Protein 5X2D (pdb70)

Sequence (285 aa):
PSLPPEIIVISANMSLEDQIKIARETIPIAPGAQTSEELGRLTENLKSFADKTFGGCWQVMVVDGSYWITQTFVPNMSFQFELYNRAYLFWQTSEPSLPPEIIVISANMSLEDQIKIARETIPIAPGAQTSEELGRLTENLKSFADKTFGGCWQVMVVDGSYWITQTFVPNMSFQFELYNRAYLFWQTSEPSLPPEIIVISANMSLEDQIKIARETIPIAPGAQTSEELGRLTENLKSFADKTFGGCWQVMVVDGSYWITQTFVPNMSFQFELYNRAYLFWQTSE

Secondary structure (DSSP, 8-state):
----TTEEEEEEES-HHHHHHHHHHHHHHSTT--SHHHHHHHHHHHHHHHHHHH-S-EEEEEEEEEEEE------S-EEEEEESS-EEEEEE---/----TTEEEEEEES-HHHHHHHHHHHHHHSTT--SHHHHHHHHHHHHHHHHHHH-S-EEEEEESS----------S-EEEEEESS-EEEEEE---/----TTEEEEEEES-HHHHHHHHHHHHHHSTT--SHHHHHHHHHHHHHHHHHHT-S-EEEEEEEEEEEE------S-EEEEEESS-EEEEEE---

Foldseek 3Di:
DAADPLKDWPDWDDDRVVVRVLRVVCVPQPVVDDDCVSVVCVQVVSQVVCCVPVNAGKGKDKAQDDDDDDDDDQPDTWTWIAGPRIIIIMHRPGD/DAADPLKDWPDWDDDRVVVRVLRVVDQPQPVVQDDDPSVVVVQVVSQVVCCVPPNAGKGKDKDQADDDDDDDDAPDTWTWIAGPRIIIIMHRPTD/DAADPLKAWPDWDDDRVVVRVLRVVDQPQPVVADDDVSVVCVQVVSQVVCCVPPNAGKGKDKDQDDDDDDDDDQPATWTWIAGPRIIIIMHRPTD

Structure (mmCIF, N/CA/C/O backbone):
data_5X2D
#
_entry.id   5X2D
#
_cell.length_a   88.397
_cell.length_b   154.082
_cell.length_c   61.631
_cell.angle_alpha   90.00
_cell.angle_beta   90.00
_cell.angle_gamma   90.00
#
_symmetry.space_group_name_H-M   'C 2 2 21'
#
loop_
_entity.id
_entity.type
_entity.pdbx_description
1 polymer 'Tegumental protein 20.8 kDa'
2 water water
#
loop_
_atom_site.group_PDB
_atom_site.id
_atom_site.type_symbol
_atom_site.label_atom_id
_atom_site.label_alt_id
_atom_site.label_comp_id
_atom_site.label_asym_id
_atom_site.label_entity_id
_atom_site.label_seq_id
_atom_site.pdbx_PDB_ins_code
_atom_site.Cartn_x
_atom_site.Cartn_y
_atom_site.Cartn_z
_atom_site.occupancy
_atom_site.B_iso_or_equiv
_atom_site.auth_seq_id
_atom_site.auth_comp_id
_atom_site.auth_asym_id
_atom_site.auth_atom_id
_atom_site.pdbx_PDB_model_num
ATOM 1 N N . PRO A 1 1 ? -1.185 -30.799 5.107 1.00 182.19 83 PRO A N 1
ATOM 2 C CA . PRO A 1 1 ? -2.111 -31.924 4.933 1.00 179.52 83 PRO A CA 1
ATOM 3 C C . PRO A 1 1 ? -2.177 -32.431 3.497 1.00 167.37 83 PRO A C 1
ATOM 4 O O . PRO A 1 1 ? -1.158 -32.429 2.798 1.00 171.94 83 PRO A O 1
ATOM 8 N N . SER A 1 2 ? -3.367 -32.863 3.080 1.00 141.59 84 SER A N 1
ATOM 9 C CA . SER A 1 2 ? -3.588 -33.377 1.730 1.00 128.48 84 SER A CA 1
ATOM 10 C C . SER A 1 2 ? -5.038 -33.209 1.270 1.00 116.24 84 SER A C 1
ATOM 11 O O . SER A 1 2 ? -5.904 -32.764 2.024 1.00 112.04 84 SER A O 1
ATOM 14 N N . LEU A 1 3 ? -5.287 -33.563 0.013 1.00 119.16 85 LEU A N 1
ATOM 15 C CA . LEU A 1 3 ? -6.635 -33.541 -0.555 1.00 114.48 85 LEU A CA 1
ATOM 16 C C . LEU A 1 3 ? -7.428 -34.781 -0.181 1.00 113.85 85 LEU A C 1
ATOM 17 O O . LEU A 1 3 ? -6.891 -35.887 -0.171 1.00 114.83 85 LEU A O 1
ATOM 22 N N . PRO A 1 4 ? -8.715 -34.600 0.119 1.00 115.08 86 PRO A N 1
ATOM 23 C CA . PRO A 1 4 ? -9.573 -35.753 0.366 1.00 119.20 86 PRO A CA 1
ATOM 24 C C . PRO A 1 4 ? -9.461 -36.758 -0.792 1.00 113.66 86 PRO A C 1
ATOM 25 O O . PRO A 1 4 ? -9.145 -36.354 -1.919 1.00 104.76 86 PRO A O 1
ATOM 29 N N . PRO A 1 5 ? -9.633 -38.059 -0.502 1.00 107.92 87 PRO A N 1
ATOM 30 C CA . PRO A 1 5 ? -9.515 -39.082 -1.548 1.00 108.14 87 PRO A CA 1
ATOM 31 C C . PRO A 1 5 ? -10.595 -38.996 -2.631 1.00 106.74 87 PRO A C 1
ATOM 32 O O . PRO A 1 5 ? -10.336 -39.388 -3.772 1.00 105.58 87 PRO A O 1
ATOM 36 N N . GLU A 1 6 ? -11.771 -38.475 -2.287 1.00 111.89 88 GLU A N 1
ATOM 37 C CA . GLU A 1 6 ? -12.851 -38.315 -3.263 1.00 118.87 88 GLU A CA 1
ATOM 38 C C . GLU A 1 6 ? -12.406 -37.488 -4.455 1.00 117.02 88 GLU A C 1
ATOM 39 O O . GLU A 1 6 ? -12.794 -37.773 -5.586 1.00 121.30 88 GLU A O 1
ATOM 45 N N . ILE A 1 7 ? -11.595 -36.464 -4.195 1.00 107.03 89 ILE A N 1
ATOM 46 C CA . ILE A 1 7 ? -11.131 -35.575 -5.249 1.00 99.12 89 ILE A CA 1
ATOM 47 C C . ILE A 1 7 ? -9.968 -36.129 -6.052 1.00 95.50 89 ILE A C 1
ATOM 48 O O . ILE A 1 7 ? -8.903 -36.425 -5.520 1.00 108.11 89 ILE A O 1
ATOM 53 N N . ILE A 1 8 ? -10.190 -36.245 -7.356 1.00 91.97 90 ILE A N 1
ATOM 54 C CA . ILE A 1 8 ? -9.161 -36.707 -8.264 1.00 91.25 90 ILE A CA 1
ATOM 55 C C . ILE A 1 8 ? -8.754 -35.546 -9.152 1.00 91.58 90 ILE A C 1
ATOM 56 O O . ILE A 1 8 ? -9.520 -35.111 -10.016 1.00 86.04 90 ILE A O 1
ATOM 61 N N . VAL A 1 9 ? -7.540 -35.058 -8.929 1.00 85.04 91 VAL A N 1
ATOM 62 C CA . VAL A 1 9 ? -7.030 -33.895 -9.619 1.00 81.26 91 VAL A CA 1
ATOM 63 C C . VAL A 1 9 ? -6.729 -34.217 -11.084 1.00 80.93 91 VAL A C 1
ATOM 64 O O . VAL A 1 9 ? -6.067 -35.209 -11.389 1.00 83.18 91 VAL A O 1
ATOM 68 N N . ILE A 1 10 ? -7.345 -33.457 -11.980 1.00 79.47 92 ILE A N 1
ATOM 69 C CA . ILE A 1 10 ? -7.008 -33.435 -13.405 1.00 78.88 92 ILE A CA 1
ATOM 70 C C . ILE A 1 10 ? -5.846 -32.473 -13.774 1.00 83.11 92 ILE A C 1
ATOM 71 O O . ILE A 1 10 ? -4.967 -32.815 -14.561 1.00 85.41 92 ILE A O 1
ATOM 76 N N . SER A 1 11 ? -5.906 -31.237 -13.275 1.00 81.90 93 SER A N 1
ATOM 77 C CA . SER A 1 11 ? -4.838 -30.255 -13.487 1.00 69.96 93 SER A CA 1
ATOM 78 C C . SER A 1 11 ? -4.855 -29.182 -12.407 1.00 68.31 93 SER A C 1
ATOM 79 O O . SER A 1 11 ? -5.899 -28.865 -11.831 1.00 72.75 93 SER A O 1
ATOM 82 N N . ALA A 1 12 ? -3.695 -28.609 -12.130 1.00 67.21 94 ALA A N 1
ATOM 83 C CA . ALA A 1 12 ? -3.666 -27.541 -11.167 1.00 66.23 94 ALA A CA 1
ATOM 84 C C . ALA A 1 12 ? -2.589 -26.525 -11.506 1.00 64.49 94 ALA A C 1
ATOM 85 O O . ALA A 1 12 ? -1.461 -26.881 -11.831 1.00 80.38 94 ALA A O 1
ATOM 87 N N . ASN A 1 13 ? -2.933 -25.250 -11.465 1.00 68.76 95 ASN A N 1
ATOM 88 C CA . ASN A 1 13 ? -1.902 -24.266 -11.248 1.00 68.99 95 ASN A CA 1
ATOM 89 C C . ASN A 1 13 ? -2.283 -23.548 -9.978 1.00 71.70 95 ASN A C 1
ATOM 90 O O . ASN A 1 13 ? -3.005 -22.542 -10.023 1.00 78.13 95 ASN A O 1
ATOM 95 N N . MET A 1 14 ? -1.703 -23.989 -8.868 1.00 72.83 96 MET A N 1
ATOM 96 C CA . MET A 1 14 ? -2.248 -23.635 -7.574 1.00 70.96 96 MET A CA 1
ATOM 97 C C . MET A 1 14 ? -1.477 -24.322 -6.442 1.00 78.33 96 MET A C 1
ATOM 98 O O . MET A 1 14 ? -0.849 -25.375 -6.642 1.00 78.85 96 MET A O 1
ATOM 103 N N . SER A 1 15 ? -1.536 -23.729 -5.251 1.00 81.22 97 SER A N 1
ATOM 104 C CA . SER A 1 15 ? -0.959 -24.339 -4.055 1.00 84.65 97 SER A CA 1
ATOM 105 C C . SER A 1 15 ? -1.918 -25.403 -3.579 1.00 77.86 97 SER A C 1
ATOM 106 O O . SER A 1 15 ? -3.093 -25.355 -3.931 1.00 76.74 97 SER A O 1
ATOM 109 N N . LEU A 1 16 ? -1.424 -26.367 -2.808 1.00 71.06 98 LEU A N 1
ATOM 110 C CA . LEU A 1 16 ? -2.312 -27.374 -2.224 1.00 84.36 98 LEU A CA 1
ATOM 111 C C . LEU A 1 16 ? -3.272 -26.707 -1.275 1.00 94.62 98 LEU A C 1
ATOM 112 O O . LEU A 1 16 ? -4.419 -27.128 -1.134 1.00 92.93 98 LEU A O 1
ATOM 117 N N . GLU A 1 17 ? -2.782 -25.669 -0.610 1.00 108.87 99 GLU A N 1
ATOM 118 C CA . GLU A 1 17 ? -3.589 -24.950 0.354 1.00 121.30 99 GLU A CA 1
ATOM 119 C C . GLU A 1 17 ? -4.853 -24.420 -0.334 1.00 118.36 99 GLU A C 1
ATOM 120 O O . GLU A 1 17 ? -5.968 -24.635 0.140 1.00 122.23 99 GLU A O 1
ATOM 126 N N . ASP A 1 18 ? -4.679 -23.793 -1.489 1.00 100.41 100 ASP A N 1
ATOM 127 C CA . ASP A 1 18 ? -5.813 -23.259 -2.216 1.00 89.32 100 ASP A CA 1
ATOM 128 C C . ASP A 1 18 ? -6.632 -24.346 -2.890 1.00 88.91 100 ASP A C 1
ATOM 129 O O . ASP A 1 18 ? -7.791 -24.142 -3.218 1.00 100.28 100 ASP A O 1
ATOM 134 N N . GLN A 1 19 ? -6.037 -25.500 -3.116 1.00 80.26 101 GLN A N 1
ATOM 135 C CA . GLN A 1 19 ? -6.790 -26.594 -3.700 1.00 83.91 101 GLN A CA 1
ATOM 136 C C . GLN A 1 19 ? -7.708 -27.175 -2.651 1.00 89.04 101 GLN A C 1
ATOM 137 O O . GLN A 1 19 ? -8.871 -27.501 -2.912 1.00 93.42 101 GLN A O 1
ATOM 143 N N . ILE A 1 20 ? -7.158 -27.303 -1.458 1.00 84.43 102 ILE A N 1
ATOM 144 C CA . ILE A 1 20 ? -7.874 -27.883 -0.351 1.00 85.33 102 ILE A CA 1
ATOM 145 C C . ILE A 1 20 ? -9.107 -27.055 -0.018 1.00 96.02 102 ILE A C 1
ATOM 146 O O . ILE A 1 20 ? -10.162 -27.626 0.225 1.00 107.46 102 ILE A O 1
ATOM 151 N N . LYS A 1 21 ? -9.041 -25.724 -0.073 1.00 100.43 103 LYS A N 1
ATOM 152 C CA . LYS A 1 21 ? -10.217 -24.990 0.401 1.00 104.75 103 LYS A CA 1
ATOM 153 C C . LYS A 1 21 ? -11.316 -24.994 -0.644 1.00 108.79 103 LYS A C 1
ATOM 154 O O . LYS A 1 21 ? -12.492 -24.814 -0.314 1.00 114.20 103 LYS A O 1
ATOM 160 N N . ILE A 1 22 ? -10.942 -25.244 -1.894 1.00 101.79 104 ILE A N 1
ATOM 161 C CA . ILE A 1 22 ? -11.922 -25.532 -2.922 1.00 86.07 104 ILE A CA 1
ATOM 162 C C . ILE A 1 22 ? -12.572 -26.890 -2.634 1.00 87.79 104 ILE A C 1
ATOM 163 O O . ILE A 1 22 ? -13.783 -27.045 -2.830 1.00 79.25 104 ILE A O 1
ATOM 168 N N . ALA A 1 23 ? -11.779 -27.858 -2.158 1.00 79.89 105 ALA A N 1
ATOM 169 C CA . ALA A 1 23 ? -12.321 -29.170 -1.750 1.00 90.72 105 ALA A CA 1
ATOM 170 C C . ALA A 1 23 ? -13.394 -28.995 -0.684 1.00 97.76 105 ALA A C 1
ATOM 171 O O . ALA A 1 23 ? -14.551 -29.391 -0.860 1.00 86.96 105 ALA A O 1
ATOM 173 N N . ARG A 1 24 ? -12.971 -28.378 0.417 1.00 102.54 106 ARG A N 1
ATOM 174 C CA . ARG A 1 24 ? -13.808 -28.060 1.568 1.00 115.23 106 ARG A CA 1
ATOM 175 C C . ARG A 1 24 ? -15.161 -27.423 1.238 1.00 113.89 106 ARG A C 1
ATOM 176 O O . ARG A 1 24 ? -16.188 -27.841 1.762 1.00 117.76 106 ARG A O 1
ATOM 184 N N . GLU A 1 25 ? -15.157 -26.411 0.376 1.00 98.78 107 GLU A N 1
ATOM 185 C CA . GLU A 1 25 ? -16.378 -25.698 0.049 1.00 94.45 107 GLU A CA 1
ATOM 186 C C . GLU A 1 25 ? -17.254 -26.512 -0.903 1.00 102.29 107 GLU A C 1
ATOM 187 O O . GLU A 1 25 ? -18.487 -26.482 -0.814 1.00 114.11 107 GLU A O 1
ATOM 193 N N . THR A 1 26 ? -16.605 -27.262 -1.789 1.00 91.79 108 THR A N 1
ATOM 194 C CA . THR A 1 26 ? -17.296 -28.021 -2.835 1.00 89.20 108 THR A CA 1
ATOM 195 C C . THR A 1 26 ? -17.990 -29.318 -2.394 1.00 88.19 108 THR A C 1
ATOM 196 O O . THR A 1 26 ? -19.181 -29.497 -2.616 1.00 89.94 108 THR A O 1
ATOM 200 N N . ILE A 1 27 ? -17.247 -30.195 -1.731 1.00 89.11 109 ILE A N 1
ATOM 201 C CA . ILE A 1 27 ? -17.716 -31.553 -1.480 1.00 99.78 109 ILE A CA 1
ATOM 202 C C . ILE A 1 27 ? -19.040 -31.639 -0.720 1.00 109.42 109 ILE A C 1
ATOM 203 O O . ILE A 1 27 ? -19.866 -32.496 -1.032 1.00 108.28 109 ILE A O 1
ATOM 208 N N . PRO A 1 28 ? -19.254 -30.775 0.289 1.00 121.52 110 PRO A N 1
ATOM 209 C CA . PRO A 1 28 ? -20.590 -30.898 0.886 1.00 125.16 110 PRO A CA 1
ATOM 210 C C . PRO A 1 28 ? -21.761 -30.467 -0.014 1.00 121.74 110 PRO A C 1
ATOM 211 O O . PRO A 1 28 ? -22.752 -31.195 -0.064 1.00 135.33 110 PRO A O 1
ATOM 215 N N . ILE A 1 29 ? -21.673 -29.335 -0.706 1.00 106.09 111 ILE A N 1
ATOM 216 C CA . ILE A 1 29 ? -22.846 -28.856 -1.437 1.00 113.14 111 ILE A CA 1
ATOM 217 C C . ILE A 1 29 ? -22.932 -29.286 -2.910 1.00 119.29 111 ILE A C 1
ATOM 218 O O . ILE A 1 29 ? -23.989 -29.144 -3.532 1.00 120.07 111 ILE A O 1
ATOM 223 N N . ALA A 1 30 ? -21.838 -29.799 -3.470 1.00 117.99 112 ALA A N 1
ATOM 224 C CA . ALA A 1 30 ? -21.810 -30.158 -4.896 1.00 119.52 112 ALA A CA 1
ATOM 225 C C . ALA A 1 30 ? -22.619 -31.418 -5.274 1.00 119.77 112 ALA A C 1
ATOM 226 O O . ALA A 1 30 ? -23.445 -31.361 -6.182 1.00 121.52 112 ALA A O 1
ATOM 228 N N . PRO A 1 31 ? -22.379 -32.563 -4.603 1.00 121.42 113 PRO A N 1
ATOM 229 C CA . PRO A 1 31 ? -23.111 -33.789 -4.969 1.00 124.45 113 PRO A CA 1
ATOM 230 C C . PRO A 1 31 ? -24.632 -33.739 -4.766 1.00 130.03 113 PRO A C 1
ATOM 231 O O . PRO A 1 31 ? -25.352 -34.592 -5.301 1.00 122.00 113 PRO A O 1
ATOM 235 N N . GLY A 1 32 ? -25.113 -32.767 -4.001 1.00 142.90 114 GLY A N 1
ATOM 236 C CA . GLY A 1 32 ? -26.539 -32.621 -3.792 1.00 147.33 114 GLY A CA 1
ATOM 237 C C . GLY A 1 32 ? -27.280 -32.181 -5.037 1.00 148.54 114 GLY A C 1
ATOM 238 O O . GLY A 1 32 ? -28.441 -32.541 -5.237 1.00 159.19 114 GLY A O 1
ATOM 239 N N . ALA A 1 33 ? -26.608 -31.422 -5.894 1.00 117.02 115 ALA A N 1
ATOM 240 C CA . ALA A 1 33 ? -27.302 -30.788 -7.011 1.00 111.82 115 ALA A CA 1
ATOM 241 C C . ALA A 1 33 ? -27.307 -31.607 -8.321 1.00 120.84 115 ALA A C 1
ATOM 242 O O . ALA A 1 33 ? -26.235 -31.912 -8.866 1.00 115.80 115 ALA A O 1
ATOM 244 N N . GLN A 1 34 ? -28.525 -31.933 -8.813 1.00 134.70 116 GLN A N 1
ATOM 245 C CA . GLN A 1 34 ? -28.763 -32.724 -10.061 1.00 117.91 116 GLN A CA 1
ATOM 246 C C . GLN A 1 34 ? -29.488 -31.969 -11.167 1.00 108.69 116 GLN A C 1
ATOM 247 O O . GLN A 1 34 ? -29.190 -32.185 -12.341 1.00 106.73 116 GLN A O 1
ATOM 253 N N . THR A 1 35 ? -30.537 -31.232 -10.821 1.00 107.24 117 THR A N 1
ATOM 254 C CA . THR A 1 35 ? -31.188 -30.348 -11.791 1.00 111.82 117 THR A CA 1
ATOM 255 C C . THR A 1 35 ? -30.285 -29.197 -12.309 1.00 113.22 117 THR A C 1
ATOM 256 O O . THR A 1 35 ? -29.257 -28.831 -11.700 1.00 102.38 117 THR A O 1
ATOM 260 N N . SER A 1 36 ? -30.674 -28.635 -13.449 1.00 88.97 118 SER A N 1
ATOM 261 C CA . SER A 1 36 ? -29.970 -27.496 -14.010 1.00 92.00 118 SER A CA 1
ATOM 262 C C . SER A 1 36 ? -30.210 -26.225 -13.191 1.00 94.85 118 SER A C 1
ATOM 263 O O . SER A 1 36 ? -29.358 -25.350 -13.148 1.00 98.17 118 SER A O 1
ATOM 266 N N . GLU A 1 37 ? -31.332 -26.151 -12.490 1.00 115.20 119 GLU A N 1
ATOM 267 C CA . GLU A 1 37 ? -31.616 -24.989 -11.659 1.00 129.96 119 GLU A CA 1
ATOM 268 C C . GLU A 1 37 ? -30.793 -25.056 -10.382 1.00 134.68 119 GLU A C 1
ATOM 269 O O . GLU A 1 37 ? -30.482 -24.038 -9.753 1.00 138.25 119 GLU A O 1
ATOM 275 N N . GLU A 1 38 ? -30.404 -26.280 -10.047 1.00 128.85 120 GLU A N 1
ATOM 276 C CA . GLU A 1 38 ? -29.442 -26.580 -9.000 1.00 119.78 120 GLU A CA 1
ATOM 277 C C . GLU A 1 38 ? -28.017 -26.212 -9.367 1.00 112.45 120 GLU A C 1
ATOM 278 O O . GLU A 1 38 ? -27.317 -25.539 -8.608 1.00 102.12 120 GLU A O 1
ATOM 284 N N . LEU A 1 39 ? -27.613 -26.674 -10.549 1.00 110.53 121 LEU A N 1
ATOM 285 C CA . LEU A 1 39 ? -26.223 -26.630 -10.984 1.00 100.09 121 LEU A CA 1
ATOM 286 C C . LEU A 1 39 ? -25.875 -25.270 -11.529 1.00 99.90 121 LEU A C 1
ATOM 287 O O . LEU A 1 39 ? -24.785 -24.753 -11.285 1.00 90.09 121 LEU A O 1
ATOM 292 N N . GLY A 1 40 ? -26.839 -24.701 -12.249 1.00 116.95 122 GLY A N 1
ATOM 293 C CA . GLY A 1 40 ? -26.738 -23.372 -12.812 1.00 123.84 122 GLY A CA 1
ATOM 294 C C . GLY A 1 40 ? -26.367 -22.385 -11.732 1.00 127.55 122 GLY A C 1
ATOM 295 O O . GLY A 1 40 ? -25.463 -21.574 -11.923 1.00 118.25 122 GLY A O 1
ATOM 296 N N . ARG A 1 41 ? -27.060 -22.442 -10.594 1.00 133.93 123 ARG A N 1
ATOM 297 C CA . ARG A 1 41 ? -26.709 -21.550 -9.494 1.00 133.64 123 ARG A CA 1
ATOM 298 C C . ARG A 1 41 ? -25.778 -22.207 -8.486 1.00 124.45 123 ARG A C 1
ATOM 299 O O . ARG A 1 41 ? -25.374 -21.553 -7.543 1.00 131.13 123 ARG A O 1
ATOM 307 N N . LEU A 1 42 ? -25.387 -23.461 -8.716 1.00 102.78 124 LEU A N 1
ATOM 308 C CA . LEU A 1 42 ? -24.299 -24.081 -7.946 1.00 89.85 124 LEU A CA 1
ATOM 309 C C . LEU A 1 42 ? -22.949 -23.539 -8.368 1.00 86.59 124 LEU A C 1
ATOM 310 O O . LEU A 1 42 ? -22.088 -23.213 -7.533 1.00 80.95 124 LEU A O 1
ATOM 315 N N . THR A 1 43 ? -22.748 -23.520 -9.680 1.00 88.08 125 THR A N 1
ATOM 316 C CA . THR A 1 43 ? -21.533 -22.977 -10.231 1.00 85.74 125 THR A CA 1
ATOM 317 C C . THR A 1 43 ? -21.417 -21.583 -9.660 1.00 84.79 125 THR A C 1
ATOM 318 O O . THR A 1 43 ? -20.382 -21.220 -9.120 1.00 86.25 125 THR A O 1
ATOM 322 N N . GLU A 1 44 ? -22.518 -20.836 -9.720 1.00 85.57 126 GLU A N 1
ATOM 323 C CA . GLU A 1 44 ? -22.532 -19.448 -9.274 1.00 84.95 126 GLU A CA 1
ATOM 324 C C . GLU A 1 44 ? -22.162 -19.268 -7.798 1.00 91.45 126 GLU A C 1
ATOM 325 O O . GLU A 1 44 ? -21.362 -18.377 -7.506 1.00 91.60 126 GLU A O 1
ATOM 331 N N . ASN A 1 45 ? -22.646 -20.102 -6.870 1.00 102.60 127 ASN A N 1
ATOM 332 C CA . ASN A 1 45 ? -22.163 -19.902 -5.499 1.00 112.90 127 ASN A CA 1
ATOM 333 C C . ASN A 1 45 ? -20.772 -20.519 -5.304 1.00 109.09 127 ASN A C 1
ATOM 334 O O . ASN A 1 45 ? -20.141 -20.277 -4.276 1.00 110.73 127 ASN A O 1
ATOM 339 N N . LEU A 1 46 ? -20.290 -21.297 -6.276 1.00 96.35 128 LEU A N 1
ATOM 340 C CA . LEU A 1 46 ? -18.881 -21.697 -6.281 1.00 79.52 128 LEU A CA 1
ATOM 341 C C . LEU A 1 46 ? -17.983 -20.555 -6.774 1.00 86.17 128 LEU A C 1
ATOM 342 O O . LEU A 1 46 ? -16.951 -20.252 -6.159 1.00 84.31 128 LEU A O 1
ATOM 347 N N . LYS A 1 47 ? -18.376 -19.942 -7.891 1.00 84.47 129 LYS A N 1
ATOM 348 C CA . LYS A 1 47 ? -17.715 -18.745 -8.393 1.00 83.63 129 LYS A CA 1
ATOM 349 C C . LYS A 1 47 ? -17.673 -17.699 -7.294 1.00 94.58 129 LYS A C 1
ATOM 350 O O . LYS A 1 47 ? -16.624 -17.133 -6.983 1.00 97.87 129 LYS A O 1
ATOM 356 N N . SER A 1 48 ? -18.835 -17.450 -6.707 1.00 101.85 130 SER A N 1
ATOM 357 C CA . SER A 1 48 ? -18.960 -16.411 -5.706 1.00 101.96 130 SER A CA 1
ATOM 358 C C . SER A 1 48 ? -18.153 -16.761 -4.462 1.00 99.41 130 SER A C 1
ATOM 359 O O . SER A 1 48 ? -17.791 -15.869 -3.693 1.00 104.45 130 SER A O 1
ATOM 362 N N . PHE A 1 49 ? -17.870 -18.052 -4.266 1.00 90.45 131 PHE A N 1
ATOM 363 C CA . PHE A 1 49 ? -16.961 -18.472 -3.197 1.00 89.91 131 PHE A CA 1
ATOM 364 C C . PHE A 1 49 ? -15.518 -18.097 -3.485 1.00 92.53 131 PHE A C 1
ATOM 365 O O . PHE A 1 49 ? -14.819 -17.571 -2.620 1.00 90.49 131 PHE A O 1
ATOM 373 N N . ALA A 1 50 ? -15.080 -18.397 -4.705 1.00 95.29 132 ALA A N 1
ATOM 374 C CA . ALA A 1 50 ? -13.692 -18.201 -5.093 1.00 96.36 132 ALA A CA 1
ATOM 375 C C . ALA A 1 50 ? -13.362 -16.730 -5.093 1.00 98.39 132 ALA A C 1
ATOM 376 O O . ALA A 1 50 ? -12.342 -16.338 -4.522 1.00 94.60 132 ALA A O 1
ATOM 378 N N . ASP A 1 51 ? -14.244 -15.916 -5.685 1.00 95.76 133 ASP A N 1
ATOM 379 C CA . ASP A 1 51 ? -13.995 -14.475 -5.791 1.00 92.03 133 ASP A CA 1
ATOM 380 C C . ASP A 1 51 ? -13.808 -13.830 -4.421 1.00 87.70 133 ASP A C 1
ATOM 381 O O . ASP A 1 51 ? -12.982 -12.930 -4.265 1.00 87.06 133 ASP A O 1
ATOM 386 N N . LYS A 1 52 ? -14.549 -14.300 -3.424 1.00 90.24 134 LYS A N 1
ATOM 387 C CA . LYS A 1 52 ? -14.381 -13.767 -2.080 1.00 93.53 134 LYS A CA 1
ATOM 388 C C . LYS A 1 52 ? -13.085 -14.274 -1.481 1.00 102.94 134 LYS A C 1
ATOM 389 O O . LYS A 1 52 ? -12.339 -13.506 -0.880 1.00 109.32 134 LYS A O 1
ATOM 395 N N . THR A 1 53 ? -12.818 -15.569 -1.634 1.00 110.93 135 THR A N 1
ATOM 396 C CA . THR A 1 53 ? -11.663 -16.170 -0.978 1.00 113.88 135 THR A CA 1
ATOM 397 C C . THR A 1 53 ? -10.338 -15.880 -1.699 1.00 114.47 135 THR A C 1
ATOM 398 O O . THR A 1 53 ? -9.378 -15.445 -1.065 1.00 120.65 135 THR A O 1
ATOM 402 N N . PHE A 1 54 ? -10.271 -16.132 -3.006 1.00 102.69 136 PHE A N 1
ATOM 403 C CA . PHE A 1 54 ? -9.004 -15.990 -3.736 1.00 90.86 136 PHE A CA 1
ATOM 404 C C . PHE A 1 54 ? -8.799 -14.668 -4.493 1.00 98.38 136 PHE A C 1
ATOM 405 O O . PHE A 1 54 ? -7.694 -14.383 -4.955 1.00 109.59 136 PHE A O 1
ATOM 413 N N . GLY A 1 55 ? -9.846 -13.863 -4.629 1.00 99.07 137 GLY A N 1
ATOM 414 C CA . GLY A 1 55 ? -9.717 -12.605 -5.345 1.00 90.36 137 GLY A CA 1
ATOM 415 C C . GLY A 1 55 ? -10.006 -12.726 -6.834 1.00 83.54 137 GLY A C 1
ATOM 416 O O . GLY A 1 55 ? -9.948 -13.821 -7.401 1.00 76.90 137 GLY A O 1
ATOM 417 N N . GLY A 1 56 ? -10.364 -11.606 -7.457 1.00 81.15 138 GLY A N 1
ATOM 418 C CA . GLY A 1 56 ? -10.572 -11.549 -8.895 1.00 76.97 138 GLY A CA 1
ATOM 419 C C . GLY A 1 56 ? -11.877 -12.169 -9.343 1.00 87.11 138 GLY A C 1
ATOM 420 O O . GLY A 1 56 ? -12.670 -12.607 -8.506 1.00 83.50 138 GLY A O 1
ATOM 421 N N . CYS A 1 57 ? -12.094 -12.223 -10.658 1.00 95.85 139 CYS A N 1
ATOM 422 C CA . CYS A 1 57 ? -13.268 -12.905 -11.212 1.00 99.64 139 CYS A CA 1
ATOM 423 C C . CYS A 1 57 ? -12.896 -14.347 -11.623 1.00 90.87 139 CYS A C 1
ATOM 424 O O . CYS A 1 57 ? -11.875 -14.578 -12.256 1.00 90.19 139 CYS A O 1
ATOM 42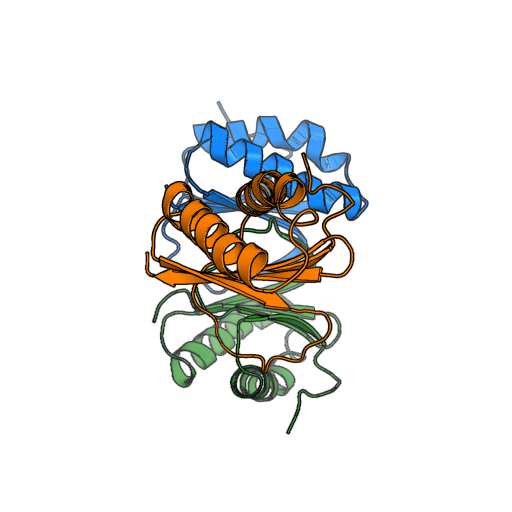7 N N . TRP A 1 58 ? -13.724 -15.309 -11.231 1.00 75.06 140 TRP A N 1
ATOM 428 C CA . TRP A 1 58 ? -13.493 -16.714 -11.538 1.00 68.28 140 TRP A CA 1
ATOM 429 C C . TRP A 1 58 ? -14.537 -17.310 -12.468 1.00 70.62 140 TRP A C 1
ATOM 430 O O . TRP A 1 58 ? -15.712 -16.965 -12.377 1.00 81.92 140 TRP A O 1
ATOM 441 N N . GLN A 1 59 ? -14.144 -18.253 -13.318 1.00 67.69 141 GLN A N 1
ATOM 442 C CA . GLN A 1 59 ? -15.138 -18.947 -14.119 1.00 66.23 141 GLN A CA 1
ATOM 443 C C . GLN A 1 59 ? -15.151 -20.412 -13.735 1.00 83.16 141 GLN A C 1
ATOM 444 O O . GLN A 1 59 ? -14.124 -21.095 -13.814 1.00 85.03 141 GLN A O 1
ATOM 450 N N . VAL A 1 60 ? -16.319 -20.884 -13.300 1.00 78.62 142 VAL A N 1
ATOM 451 C CA . VAL A 1 60 ? -16.468 -22.249 -12.805 1.00 78.15 142 VAL A CA 1
ATOM 452 C C . VAL A 1 60 ? -17.313 -23.043 -13.790 1.00 85.29 142 VAL A C 1
ATOM 453 O O . VAL A 1 60 ? -18.459 -22.685 -14.089 1.00 82.42 142 VAL A O 1
ATOM 457 N N . MET A 1 61 ? -16.733 -24.104 -14.327 1.00 80.51 143 MET A N 1
ATOM 458 C CA . MET A 1 61 ? -17.468 -24.939 -15.254 1.00 81.67 143 MET A CA 1
ATOM 459 C C . MET A 1 61 ? -17.609 -26.342 -14.689 1.00 81.49 143 MET A C 1
ATOM 460 O O . MET A 1 61 ? -16.624 -26.953 -14.280 1.00 94.92 143 MET A O 1
ATOM 465 N N . VAL A 1 62 ? -18.840 -26.832 -14.632 1.00 78.91 144 VAL A N 1
ATOM 466 C CA . VAL A 1 62 ? -19.111 -28.185 -14.166 1.00 83.48 144 VAL A CA 1
ATOM 467 C C . VAL A 1 62 ? -19.524 -29.075 -15.338 1.00 84.87 144 VAL A C 1
ATOM 468 O O . VAL A 1 62 ? -20.350 -28.679 -16.156 1.00 76.54 144 VAL A O 1
ATOM 472 N N . VAL A 1 63 ? -18.945 -30.268 -15.424 1.00 83.99 145 VAL A N 1
ATOM 473 C CA . VAL A 1 63 ? -19.252 -31.191 -16.518 1.00 87.95 145 VAL A CA 1
ATOM 474 C C . VAL A 1 63 ? -19.686 -32.581 -16.059 1.00 96.08 145 VAL A C 1
ATOM 475 O O . VAL A 1 63 ? -19.095 -33.164 -15.146 1.00 112.46 145 VAL A O 1
ATOM 479 N N . ASP A 1 64 ? -20.722 -33.103 -16.711 1.00 112.08 146 ASP A N 1
ATOM 480 C CA . ASP A 1 64 ? -21.165 -34.484 -16.532 1.00 104.29 146 ASP A CA 1
ATOM 481 C C . ASP A 1 64 ? -20.818 -35.195 -17.833 1.00 104.78 146 ASP A C 1
ATOM 482 O O . ASP A 1 64 ? -21.594 -35.186 -18.782 1.00 105.99 146 ASP A O 1
ATOM 487 N N . GLY A 1 65 ? -19.686 -35.886 -17.851 1.00 104.22 147 GLY A N 1
ATOM 488 C CA . GLY A 1 65 ? -19.168 -36.372 -19.114 1.00 104.25 147 GLY A CA 1
ATOM 489 C C . GLY A 1 65 ? -17.651 -36.349 -19.236 1.00 101.92 147 GLY A C 1
ATOM 490 O O . GLY A 1 65 ? -16.920 -36.209 -18.257 1.00 102.23 147 GLY A O 1
ATOM 491 N N . SER A 1 66 ? -17.187 -36.433 -20.477 1.00 103.36 148 SER A N 1
ATOM 492 C CA . SER A 1 66 ? -15.775 -36.555 -20.805 1.00 101.75 148 SER A CA 1
ATOM 493 C C . SER A 1 66 ? -15.368 -35.400 -21.724 1.00 104.23 148 SER A C 1
ATOM 494 O O . SER A 1 66 ? -16.181 -34.941 -22.509 1.00 101.33 148 SER A O 1
ATOM 497 N N . TYR A 1 67 ? -14.135 -34.900 -21.621 1.00 102.10 149 TYR A N 1
ATOM 498 C CA . TYR A 1 67 ? -13.768 -33.722 -22.417 1.00 92.26 149 TYR A CA 1
ATOM 499 C C . TYR A 1 67 ? -12.317 -33.652 -22.883 1.00 90.70 149 TYR A C 1
ATOM 500 O O . TYR A 1 67 ? -11.463 -34.423 -22.431 1.00 91.19 149 TYR A O 1
ATOM 509 N N . TRP A 1 68 ? -12.094 -32.800 -23.884 1.00 89.24 150 TRP A N 1
ATOM 510 C CA . TRP A 1 68 ? -10.773 -32.573 -24.474 1.00 87.82 150 TRP A CA 1
ATOM 511 C C . TRP A 1 68 ? -10.425 -31.098 -24.744 1.00 84.98 150 TRP A C 1
ATOM 512 O O . TRP A 1 68 ? -11.049 -30.474 -25.598 1.00 84.87 150 TRP A O 1
ATOM 523 N N . ILE A 1 69 ? -9.425 -30.540 -24.061 1.00 86.11 151 ILE A N 1
ATOM 524 C CA . ILE A 1 69 ? -9.000 -29.159 -24.350 1.00 88.11 151 ILE A CA 1
ATOM 525 C C . ILE A 1 69 ? -7.651 -29.072 -25.053 1.00 79.47 151 ILE A C 1
ATOM 526 O O . ILE A 1 69 ? -6.736 -29.815 -24.726 1.00 79.96 151 ILE A O 1
ATOM 531 N N . THR A 1 70 ? -7.517 -28.137 -25.994 1.00 78.89 152 THR A N 1
ATOM 532 C CA . THR A 1 70 ? -6.215 -27.870 -26.596 1.00 84.01 152 THR A CA 1
ATOM 533 C C . THR A 1 70 ? -5.294 -27.376 -25.500 1.00 83.28 152 THR A C 1
ATOM 534 O O . THR A 1 70 ? -5.754 -26.855 -24.486 1.00 89.84 152 THR A O 1
ATOM 538 N N . GLN A 1 71 ? -3.997 -27.525 -25.675 1.00 75.51 153 GLN A N 1
ATOM 539 C CA . GLN A 1 71 ? -3.132 -26.978 -24.660 1.00 84.81 153 GLN A CA 1
ATOM 540 C C . GLN A 1 71 ? -2.549 -25.653 -25.133 1.00 83.53 153 GLN A C 1
ATOM 541 O O . GLN A 1 71 ? -2.173 -25.465 -26.296 1.00 86.63 153 GLN A O 1
ATOM 547 N N . THR A 1 72 ? -2.560 -24.705 -24.219 1.00 69.37 154 THR A N 1
ATOM 548 C CA . THR A 1 72 ? -2.236 -23.347 -24.563 1.00 73.14 154 THR A CA 1
ATOM 549 C C . THR A 1 72 ? -1.739 -22.706 -23.305 1.00 77.76 154 THR A C 1
ATOM 550 O O . THR A 1 72 ? -1.831 -23.307 -22.235 1.00 81.62 154 THR A O 1
ATOM 554 N N . PHE A 1 73 ? -1.267 -21.472 -23.394 1.00 85.64 155 PHE A N 1
ATOM 555 C CA . PHE A 1 73 ? -0.789 -20.826 -22.184 1.00 77.16 155 PHE A CA 1
ATOM 556 C C . PHE A 1 73 ? -1.980 -20.297 -21.405 1.00 72.93 155 PHE A C 1
ATOM 557 O O . PHE A 1 73 ? -2.726 -19.465 -21.899 1.00 67.97 155 PHE A O 1
ATOM 565 N N . VAL A 1 74 ? -2.154 -20.793 -20.188 1.00 70.66 156 VAL A N 1
ATOM 566 C CA . VAL A 1 74 ? -3.263 -20.369 -19.359 1.00 63.24 156 VAL A CA 1
ATOM 567 C C . VAL A 1 74 ? -2.711 -19.681 -18.123 1.00 72.54 156 VAL A C 1
ATOM 568 O O . VAL A 1 74 ? -2.101 -20.319 -17.239 1.00 64.71 156 VAL A O 1
ATOM 572 N N . PRO A 1 75 ? -2.917 -18.357 -18.080 1.00 77.51 157 PRO A N 1
ATOM 573 C CA . PRO A 1 75 ? -2.283 -17.361 -17.215 1.00 68.95 157 PRO A CA 1
ATOM 574 C C . PRO A 1 75 ? -2.628 -17.377 -15.724 1.00 66.38 157 PRO A C 1
ATOM 575 O O . PRO A 1 75 ? -1.698 -17.221 -14.940 1.00 74.32 157 PRO A O 1
ATOM 579 N N . ASN A 1 76 ? -3.876 -17.570 -15.311 1.00 58.29 158 ASN A N 1
ATOM 580 C CA . ASN A 1 76 ? -4.106 -17.465 -13.876 1.00 74.66 158 ASN A CA 1
ATOM 581 C C . ASN A 1 76 ? -4.331 -18.809 -13.208 1.00 79.38 158 ASN A C 1
ATOM 582 O O . ASN A 1 76 ? -4.144 -19.859 -13.839 1.00 94.43 158 ASN A O 1
ATOM 587 N N . MET A 1 77 ? -4.637 -18.779 -11.911 1.00 78.73 159 MET A N 1
ATOM 588 C CA . MET A 1 77 ? -4.847 -20.017 -11.173 1.00 73.86 159 MET A CA 1
ATOM 589 C C . MET A 1 77 ? -5.900 -20.811 -11.898 1.00 72.14 159 MET A C 1
ATOM 590 O O . MET A 1 77 ? -6.834 -20.229 -12.434 1.00 64.62 159 MET A O 1
ATOM 595 N N . SER A 1 78 ? -5.677 -22.114 -12.006 1.00 57.36 160 SER A N 1
ATOM 596 C CA . SER A 1 78 ? -6.656 -23.007 -12.546 1.00 57.60 160 SER A CA 1
ATOM 597 C C . SER A 1 78 ? -6.555 -24.350 -11.860 1.00 78.16 160 SER A C 1
ATOM 598 O O . SER A 1 78 ? -5.462 -24.892 -11.649 1.00 80.71 160 SER A O 1
ATOM 601 N N . PHE A 1 79 ? -7.712 -24.885 -11.502 1.00 70.76 161 PHE A N 1
ATOM 602 C CA . PHE A 1 79 ? -7.785 -26.147 -10.793 1.00 70.77 161 PHE A CA 1
ATOM 603 C C . PHE A 1 79 ? -8.818 -27.011 -11.499 1.00 73.62 161 PHE A C 1
ATOM 604 O O . PHE A 1 79 ? -9.888 -26.514 -11.853 1.00 68.98 161 PHE A O 1
ATOM 612 N N . GLN A 1 80 ? -8.513 -28.281 -11.749 1.00 72.66 162 GLN A N 1
ATOM 613 C CA . GLN A 1 80 ? -9.499 -29.129 -12.420 1.00 77.05 162 GLN A CA 1
ATOM 614 C C . GLN A 1 80 ? -9.562 -30.490 -11.751 1.00 77.62 162 GLN A C 1
ATOM 615 O O . GLN A 1 80 ? -8.582 -31.203 -11.762 1.00 79.21 162 GLN A O 1
ATOM 621 N N . PHE A 1 81 ? -10.712 -30.858 -11.188 1.00 76.71 163 PHE A N 1
ATOM 622 C CA . PHE A 1 81 ? -10.817 -32.099 -10.424 1.00 66.85 163 PHE A CA 1
ATOM 623 C C . PHE A 1 81 ? -12.168 -32.783 -10.567 1.00 75.86 163 PHE A C 1
ATOM 624 O O . PHE A 1 81 ? -13.197 -32.115 -10.730 1.00 69.20 163 PHE A O 1
ATOM 632 N N . GLU A 1 82 ? -12.159 -34.114 -10.440 1.00 92.77 164 GLU A N 1
ATOM 633 C CA . GLU A 1 82 ? -13.368 -34.952 -10.518 1.00 92.60 164 GLU A CA 1
ATOM 634 C C . GLU A 1 82 ? -13.824 -35.323 -9.116 1.00 88.11 164 GLU A C 1
ATOM 635 O O . GLU A 1 82 ? -13.042 -35.820 -8.316 1.00 100.25 164 GLU A O 1
ATOM 641 N N . LEU A 1 83 ? -15.076 -35.036 -8.808 1.00 76.56 165 LEU A N 1
ATOM 642 C CA . LEU A 1 83 ? -15.663 -35.449 -7.542 1.00 84.74 165 LEU A CA 1
ATOM 643 C C . LEU A 1 83 ? -16.945 -36.247 -7.832 1.00 95.56 165 LEU A C 1
ATOM 644 O O . LEU A 1 83 ? -17.949 -35.699 -8.342 1.00 82.97 165 LEU A O 1
ATOM 649 N N . TYR A 1 84 ? -16.875 -37.544 -7.521 1.00 100.54 166 TYR A N 1
ATOM 650 C CA . TYR A 1 84 ? -17.950 -38.487 -7.786 1.00 87.91 166 TYR A CA 1
ATOM 651 C C . TYR A 1 84 ? -18.336 -38.509 -9.272 1.00 93.19 166 TYR A C 1
ATOM 652 O O . TYR A 1 84 ? -19.528 -38.426 -9.633 1.00 100.89 166 TYR A O 1
ATOM 661 N N . ASN A 1 85 ? -17.322 -38.617 -10.128 1.00 95.87 167 ASN A N 1
ATOM 662 C CA . ASN A 1 85 ? -17.503 -38.618 -11.585 1.00 114.44 167 ASN A CA 1
ATOM 663 C C . ASN A 1 85 ? -18.301 -37.420 -12.134 1.00 118.25 167 ASN A C 1
ATOM 664 O O . ASN A 1 85 ? -19.115 -37.566 -13.054 1.00 113.11 167 ASN A O 1
ATOM 669 N N . ARG A 1 86 ? -18.059 -36.243 -11.555 1.00 109.75 168 ARG A N 1
ATOM 670 C CA . ARG A 1 86 ? -18.509 -34.976 -12.125 1.00 101.34 168 ARG A CA 1
ATOM 671 C C . ARG A 1 86 ? -17.353 -33.992 -12.027 1.00 108.70 168 ARG A C 1
ATOM 672 O O . ARG A 1 86 ? -16.879 -33.698 -10.929 1.00 110.76 168 ARG A O 1
ATOM 680 N N . ALA A 1 87 ? -16.880 -33.502 -13.169 1.00 106.73 169 ALA A N 1
ATOM 681 C CA . ALA A 1 87 ? -15.683 -32.658 -13.188 1.00 94.07 169 ALA A CA 1
ATOM 682 C C . ALA A 1 87 ? -15.997 -31.212 -12.878 1.00 83.94 169 ALA A C 1
ATOM 683 O O . ALA A 1 87 ? -17.043 -30.689 -13.273 1.00 77.26 169 ALA A O 1
ATOM 685 N N . TYR A 1 88 ? -15.051 -30.568 -12.200 1.00 79.42 170 TYR A N 1
ATOM 686 C CA . TYR A 1 88 ? -15.151 -29.167 -11.838 1.00 71.21 170 TYR A CA 1
ATOM 687 C C . TYR A 1 88 ? -13.935 -28.417 -12.355 1.00 79.19 170 TYR A C 1
ATOM 688 O O . TYR A 1 88 ? -12.797 -28.769 -12.040 1.00 95.08 170 TYR A O 1
ATOM 697 N N . LEU A 1 89 ? -14.167 -27.394 -13.165 1.00 76.94 171 LEU A N 1
ATOM 698 C CA . LEU A 1 89 ? -13.072 -26.595 -13.697 1.00 77.56 171 LEU A CA 1
ATOM 699 C C . LEU A 1 89 ? -13.087 -25.181 -13.102 1.00 78.83 171 LEU A C 1
ATOM 700 O O . LEU A 1 89 ? -14.111 -24.476 -13.163 1.00 75.89 171 LEU A O 1
ATOM 705 N N . PHE A 1 90 ? -11.965 -24.771 -12.515 1.00 74.23 172 PHE A N 1
ATOM 706 C CA . PHE A 1 90 ? -11.834 -23.403 -12.024 1.00 79.20 172 PHE A CA 1
ATOM 707 C C . PHE A 1 90 ? -10.786 -22.635 -12.816 1.00 84.40 172 PHE A C 1
ATOM 708 O O . PHE A 1 90 ? -9.689 -23.151 -13.072 1.00 83.85 172 PHE A O 1
ATOM 716 N N . TRP A 1 91 ? -11.153 -21.414 -13.209 1.00 78.44 173 TRP A N 1
ATOM 717 C CA . TRP A 1 91 ? -10.258 -20.448 -13.837 1.00 82.03 173 TRP A CA 1
ATOM 718 C C . TRP A 1 91 ? -10.433 -19.101 -13.182 1.00 78.21 173 TRP A C 1
ATOM 719 O O . TRP A 1 91 ? -11.511 -18.526 -13.262 1.00 84.98 173 TRP A O 1
ATOM 730 N N . GLN A 1 92 ? -9.372 -18.539 -12.632 1.00 71.64 174 GLN A N 1
ATOM 731 C CA . GLN A 1 92 ? -9.416 -17.144 -12.248 1.00 66.74 174 GLN A CA 1
ATOM 732 C C . GLN A 1 92 ? -9.244 -16.329 -13.526 1.00 67.85 174 GLN A C 1
ATOM 733 O O . GLN A 1 92 ? -8.299 -16.528 -14.249 1.00 68.19 174 GLN A O 1
ATOM 739 N N . THR A 1 93 ? -10.209 -15.479 -13.866 1.00 92.85 175 THR A N 1
ATOM 740 C CA . THR A 1 93 ? -10.117 -14.742 -15.132 1.00 90.00 175 THR A CA 1
ATOM 741 C C . THR A 1 93 ? -9.485 -13.361 -14.983 1.00 89.89 175 THR A C 1
ATOM 742 O O . THR A 1 93 ? -9.129 -12.756 -15.980 1.00 90.61 175 THR A O 1
ATOM 746 N N . SER A 1 94 ? -9.337 -12.875 -13.748 1.00 91.15 176 SER A N 1
ATOM 747 C CA . SER A 1 94 ? -8.643 -11.612 -13.443 1.00 95.94 176 SER A CA 1
ATOM 748 C C . SER A 1 94 ? -8.261 -11.597 -11.969 1.00 102.53 176 SER A C 1
ATOM 749 O O . SER A 1 94 ? -8.792 -12.399 -11.203 1.00 102.24 176 SER A O 1
ATOM 752 N N . GLU A 1 95 ? -7.335 -10.728 -11.557 1.00 101.60 177 GLU A N 1
ATOM 753 C CA . GLU A 1 95 ? -7.133 -10.531 -10.118 1.00 101.66 177 GLU A CA 1
ATOM 754 C C . GLU A 1 95 ? -7.261 -9.060 -9.721 1.00 107.71 177 GLU A C 1
ATOM 755 O O . GLU A 1 95 ? -8.371 -8.535 -9.596 1.00 112.08 177 GLU A O 1
ATOM 761 N N . PRO B 1 1 ? -28.149 -14.910 -4.323 1.00 180.40 83 PRO B N 1
ATOM 762 C CA . PRO B 1 1 ? -28.919 -13.833 -4.961 1.00 175.19 83 PRO B CA 1
ATOM 763 C C . PRO B 1 1 ? -29.183 -14.080 -6.449 1.00 168.24 83 PRO B C 1
ATOM 764 O O . PRO B 1 1 ? -28.546 -14.941 -7.058 1.00 174.57 83 PRO B O 1
ATOM 768 N N . SER B 1 2 ? -30.122 -13.329 -7.019 1.00 150.86 84 SER B N 1
ATOM 769 C CA . SER B 1 2 ? -30.472 -13.456 -8.434 1.00 143.66 84 SER B CA 1
ATOM 770 C C . SER B 1 2 ? -31.123 -12.161 -8.944 1.00 136.89 84 SER B C 1
ATOM 771 O O . SER B 1 2 ? -31.306 -11.207 -8.180 1.00 130.62 84 SER B O 1
ATOM 774 N N . LEU B 1 3 ? -31.459 -12.122 -10.233 1.00 130.09 85 LEU B N 1
ATOM 775 C CA . LEU B 1 3 ? -32.120 -10.951 -10.809 1.00 122.67 85 LEU B CA 1
ATOM 776 C C . LEU B 1 3 ? -33.588 -10.931 -10.448 1.00 129.52 85 LEU B C 1
ATOM 777 O O . LEU B 1 3 ? -34.258 -11.960 -10.504 1.00 132.67 85 LEU B O 1
ATOM 782 N N . PRO B 1 4 ? -34.099 -9.746 -10.099 1.00 129.50 86 PRO B N 1
ATOM 783 C CA . PRO B 1 4 ? -35.521 -9.571 -9.829 1.00 130.31 86 PRO B CA 1
ATOM 784 C C . PRO B 1 4 ? -36.369 -10.098 -10.991 1.00 124.79 86 PRO B C 1
ATOM 785 O O . PRO B 1 4 ? -35.884 -10.148 -12.133 1.00 112.37 86 PRO B O 1
ATOM 789 N N . PRO B 1 5 ? -37.597 -10.555 -10.687 1.00 120.57 87 PRO B N 1
ATOM 790 C CA . PRO B 1 5 ? -38.490 -11.114 -11.705 1.00 111.88 87 PRO B CA 1
ATOM 791 C C . PRO B 1 5 ? -38.913 -10.094 -12.762 1.00 111.75 87 PRO B C 1
ATOM 792 O O . PRO B 1 5 ? -39.195 -10.488 -13.896 1.00 111.09 87 PRO B O 1
ATOM 796 N N . GLU B 1 6 ? -38.962 -8.811 -12.405 1.00 118.03 88 GLU B N 1
ATOM 797 C CA . GLU B 1 6 ? -39.281 -7.766 -13.384 1.00 119.63 88 GLU B CA 1
ATOM 798 C C . GLU B 1 6 ? -38.289 -7.762 -14.545 1.00 122.47 88 GLU B C 1
ATOM 799 O O . GLU B 1 6 ? -38.685 -7.506 -15.676 1.00 131.96 88 GLU B O 1
ATOM 805 N N . ILE B 1 7 ? -37.008 -8.019 -14.275 1.00 107.96 89 ILE B N 1
ATOM 806 C CA . ILE B 1 7 ? -36.017 -8.031 -15.354 1.00 108.06 89 ILE B CA 1
ATOM 807 C C . ILE B 1 7 ? -36.023 -9.336 -16.140 1.00 104.84 89 ILE B C 1
ATOM 808 O O . ILE B 1 7 ? -35.840 -10.423 -15.585 1.00 112.39 89 ILE B O 1
ATOM 813 N N . ILE B 1 8 ? -36.233 -9.204 -17.443 1.00 80.43 90 ILE B N 1
ATOM 814 C CA . ILE B 1 8 ? -36.161 -10.321 -18.364 1.00 81.40 90 ILE B CA 1
ATOM 815 C C . ILE B 1 8 ? -34.970 -10.130 -19.285 1.00 84.05 90 ILE B C 1
ATOM 816 O O . ILE B 1 8 ? -34.989 -9.262 -20.161 1.00 91.54 90 ILE B O 1
ATOM 821 N N . VAL B 1 9 ? -33.948 -10.958 -19.101 1.00 74.43 91 VAL B N 1
ATOM 822 C CA . VAL B 1 9 ? -32.691 -10.817 -19.825 1.00 72.19 91 VAL B CA 1
ATOM 823 C C . VAL B 1 9 ? -32.802 -11.182 -21.315 1.00 72.55 91 VAL B C 1
ATOM 824 O O . VAL B 1 9 ? -33.241 -12.279 -21.670 1.00 77.28 91 VAL B O 1
ATOM 828 N N . ILE B 1 10 ? -32.455 -10.234 -22.179 1.00 73.49 92 ILE B N 1
ATOM 829 C CA . ILE B 1 10 ? -32.322 -10.484 -23.614 1.00 83.18 92 ILE B CA 1
ATOM 830 C C . ILE B 1 10 ? -30.958 -11.060 -24.039 1.00 91.30 92 ILE B C 1
ATOM 831 O O . ILE B 1 10 ? -30.898 -12.024 -24.802 1.00 99.21 92 ILE B O 1
ATOM 836 N N . SER B 1 11 ? -29.873 -10.440 -23.573 1.00 84.90 93 SER B N 1
ATOM 837 C CA . SER B 1 11 ? -28.509 -10.925 -23.811 1.00 80.36 93 SER B CA 1
ATOM 838 C C . SER B 1 11 ? -27.585 -10.378 -22.736 1.00 77.25 93 SER B C 1
ATOM 839 O O . SER B 1 11 ? -27.829 -9.308 -22.168 1.00 83.19 93 SER B O 1
ATOM 842 N N . ALA B 1 12 ? -26.515 -11.101 -22.454 1.00 66.72 94 ALA B N 1
ATOM 843 C CA . ALA B 1 12 ? -25.553 -10.583 -21.503 1.00 71.59 94 ALA B CA 1
ATOM 844 C C . ALA B 1 12 ? -24.136 -11.001 -21.857 1.00 60.26 94 ALA B C 1
ATOM 845 O O . ALA B 1 12 ? -23.899 -12.152 -22.201 1.00 77.65 94 ALA B O 1
ATOM 847 N N . ASN B 1 13 ? -23.193 -10.071 -21.827 1.00 60.40 95 ASN B N 1
ATOM 848 C CA . ASN B 1 13 ? -21.804 -10.478 -21.599 1.00 62.14 95 ASN B CA 1
ATOM 849 C C . ASN B 1 13 ? -21.343 -9.775 -20.342 1.00 59.64 95 ASN B C 1
ATOM 850 O O . ASN B 1 13 ? -20.798 -8.669 -20.418 1.00 73.79 95 ASN B O 1
ATOM 855 N N . MET B 1 14 ? -21.442 -10.469 -19.218 1.00 59.82 96 MET B N 1
ATOM 856 C CA . MET B 1 14 ? -21.395 -9.821 -17.929 1.00 74.08 96 MET B CA 1
ATOM 857 C C . MET B 1 14 ? -21.661 -10.851 -16.822 1.00 77.25 96 MET B C 1
ATOM 858 O O . MET B 1 14 ? -22.310 -11.882 -17.051 1.00 71.76 96 MET B O 1
ATOM 863 N N . SER B 1 15 ? -21.181 -10.559 -15.619 1.00 87.60 97 SER B N 1
ATOM 864 C CA . SER B 1 15 ? -21.462 -11.374 -14.441 1.00 81.40 97 SER B CA 1
ATOM 865 C C . SER B 1 15 ? -22.844 -11.045 -13.928 1.00 76.96 97 SER B C 1
ATOM 866 O O . SER B 1 15 ? -23.381 -9.989 -14.277 1.00 72.68 97 SER B O 1
ATOM 869 N N . LEU B 1 16 ? -23.445 -11.954 -13.156 1.00 76.30 98 LEU B N 1
ATOM 870 C CA . LEU B 1 16 ? -24.738 -11.646 -12.531 1.00 80.17 98 LEU B CA 1
ATOM 871 C C . LEU B 1 16 ? -24.609 -10.482 -11.577 1.00 89.96 98 LEU B C 1
ATOM 872 O O . LEU B 1 16 ? -25.517 -9.659 -11.455 1.00 89.21 98 LEU B O 1
ATOM 877 N N . GLU B 1 17 ? -23.476 -10.413 -10.900 1.00 102.18 99 GLU B N 1
ATOM 878 C CA . GLU B 1 17 ? -23.265 -9.353 -9.943 1.00 114.80 99 GLU B CA 1
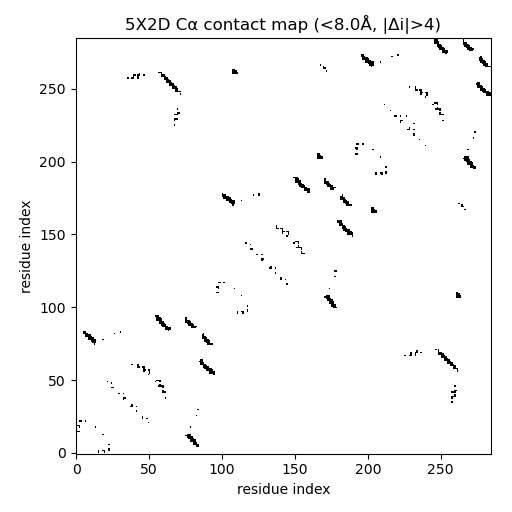ATOM 879 C C . GLU B 1 17 ? -23.374 -7.974 -10.612 1.00 113.82 99 GLU B C 1
ATOM 880 O O . GLU B 1 17 ? -24.064 -7.087 -10.114 1.00 117.96 99 GLU B O 1
ATOM 886 N N . ASP B 1 18 ? -22.722 -7.792 -11.752 1.00 102.82 100 ASP B N 1
ATOM 887 C CA . ASP B 1 18 ? -22.829 -6.513 -12.423 1.00 98.94 100 ASP B CA 1
ATOM 888 C C . ASP B 1 18 ? -24.192 -6.371 -13.093 1.00 92.94 100 ASP B C 1
ATOM 889 O O . ASP B 1 18 ? -24.692 -5.276 -13.300 1.00 96.28 100 ASP B O 1
ATOM 894 N N . GLN B 1 19 ? -24.826 -7.491 -13.362 1.00 82.22 101 GLN B N 1
ATOM 895 C CA . GLN B 1 19 ? -26.130 -7.484 -13.987 1.00 78.55 101 GLN B CA 1
ATOM 896 C C . GLN B 1 19 ? -27.144 -6.977 -12.990 1.00 82.07 101 GLN B C 1
ATOM 897 O O . GLN B 1 19 ? -27.980 -6.121 -13.284 1.00 87.56 101 GLN B O 1
ATOM 903 N N . ILE B 1 20 ? -27.019 -7.507 -11.786 1.00 81.45 102 ILE B N 1
ATOM 904 C CA . ILE B 1 20 ? -27.905 -7.191 -10.693 1.00 79.59 102 ILE B CA 1
ATOM 905 C C . ILE B 1 20 ? -27.851 -5.736 -10.295 1.00 97.39 102 ILE B C 1
ATOM 906 O O . ILE B 1 20 ? -28.891 -5.130 -10.068 1.00 113.35 102 ILE B O 1
ATOM 911 N N . LYS B 1 21 ? -26.673 -5.130 -10.254 1.00 97.79 103 LYS B N 1
ATOM 912 C CA . LYS B 1 21 ? -26.656 -3.780 -9.723 1.00 101.98 103 LYS B CA 1
ATOM 913 C C . LYS B 1 21 ? -27.081 -2.754 -10.776 1.00 103.45 103 LYS B C 1
ATOM 914 O O . LYS B 1 21 ? -27.496 -1.648 -10.432 1.00 109.08 103 LYS B O 1
ATOM 920 N N . ILE B 1 22 ? -27.056 -3.149 -12.045 1.00 91.96 104 ILE B N 1
ATOM 921 C CA . ILE B 1 22 ? -27.755 -2.409 -13.093 1.00 81.15 104 ILE B CA 1
ATOM 922 C C . ILE B 1 22 ? -29.273 -2.519 -12.917 1.00 86.14 104 ILE B C 1
ATOM 923 O O . ILE B 1 22 ? -30.011 -1.549 -13.133 1.00 78.64 104 ILE B O 1
ATOM 928 N N . ALA B 1 23 ? -29.735 -3.706 -12.530 1.00 77.04 105 ALA B N 1
ATOM 929 C CA . ALA B 1 23 ? -31.156 -3.910 -12.238 1.00 83.63 105 ALA B CA 1
ATOM 930 C C . ALA B 1 23 ? -31.607 -2.956 -11.132 1.00 94.24 105 ALA B C 1
ATOM 931 O O . ALA B 1 23 ? -32.529 -2.153 -11.312 1.00 83.51 105 ALA B O 1
ATOM 933 N N . ARG B 1 24 ? -30.937 -3.087 -9.989 1.00 105.63 106 ARG B N 1
ATOM 934 C CA . ARG B 1 24 ? -31.151 -2.276 -8.793 1.00 113.85 106 ARG B CA 1
ATOM 935 C C . ARG B 1 24 ? -31.206 -0.774 -9.074 1.00 118.17 106 ARG B C 1
ATOM 936 O O . ARG B 1 24 ? -32.059 -0.068 -8.550 1.00 125.83 106 ARG B O 1
ATOM 944 N N . GLU B 1 25 ? -30.272 -0.283 -9.877 1.00 110.53 107 GLU B N 1
ATOM 945 C CA . GLU B 1 25 ? -30.212 1.134 -10.190 1.00 102.68 107 GLU B CA 1
ATOM 946 C C . GLU B 1 25 ? -31.320 1.551 -11.153 1.00 103.57 107 GLU B C 1
ATOM 947 O O . GLU B 1 25 ? -31.825 2.677 -11.084 1.00 110.04 107 GLU B O 1
ATOM 953 N N . THR B 1 26 ? -31.688 0.646 -12.054 1.00 84.64 108 THR B N 1
ATOM 954 C CA . THR B 1 26 ? -32.690 0.930 -13.083 1.00 89.06 108 THR B CA 1
ATOM 955 C C . THR B 1 26 ? -34.165 0.887 -12.643 1.00 88.17 108 THR B C 1
ATOM 956 O O . THR B 1 26 ? -34.903 1.845 -12.879 1.00 90.39 108 THR B O 1
ATOM 960 N N . ILE B 1 27 ? -34.579 -0.189 -11.978 1.00 88.03 109 ILE B N 1
ATOM 961 C CA . ILE B 1 27 ? -36.007 -0.432 -11.729 1.00 101.24 109 ILE B CA 1
ATOM 962 C C . ILE B 1 27 ? -36.745 0.704 -11.007 1.00 111.61 109 ILE B C 1
ATOM 963 O O . ILE B 1 27 ? -37.894 1.007 -11.352 1.00 110.31 109 ILE B O 1
ATOM 968 N N . PRO B 1 28 ? -36.110 1.332 -9.997 1.00 126.78 110 PRO B N 1
ATOM 969 C CA . PRO B 1 28 ? -36.842 2.453 -9.400 1.00 134.94 110 PRO B CA 1
ATOM 970 C C . PRO B 1 28 ? -37.013 3.665 -10.313 1.00 132.92 110 PRO B C 1
ATOM 971 O O . PRO B 1 28 ? -38.108 4.217 -10.359 1.00 141.64 110 PRO B O 1
ATOM 975 N N . ILE B 1 29 ? -35.973 4.082 -11.023 1.00 120.12 111 ILE B N 1
ATOM 976 C CA . ILE B 1 29 ? -36.089 5.332 -11.764 1.00 122.43 111 ILE B CA 1
ATOM 977 C C . ILE B 1 29 ? -36.564 5.174 -13.214 1.00 127.69 111 ILE B C 1
ATOM 978 O O . ILE B 1 29 ? -36.886 6.169 -13.865 1.00 127.14 111 ILE B O 1
ATOM 983 N N . ALA B 1 30 ? -36.566 3.949 -13.739 1.00 131.06 112 ALA B N 1
ATOM 984 C CA . ALA B 1 30 ? -36.925 3.741 -15.151 1.00 131.36 112 ALA B CA 1
ATOM 985 C C . ALA B 1 30 ? -38.421 3.875 -15.541 1.00 113.75 112 ALA B C 1
ATOM 986 O O . ALA B 1 30 ? -38.743 4.674 -16.424 1.00 112.04 112 ALA B O 1
ATOM 988 N N . PRO B 1 31 ? -39.336 3.115 -14.893 1.00 123.49 113 PRO B N 1
ATOM 989 C CA . PRO B 1 31 ? -40.765 3.168 -15.267 1.00 122.54 113 PRO B CA 1
ATOM 990 C C . PRO B 1 31 ? -41.434 4.523 -15.026 1.00 133.34 1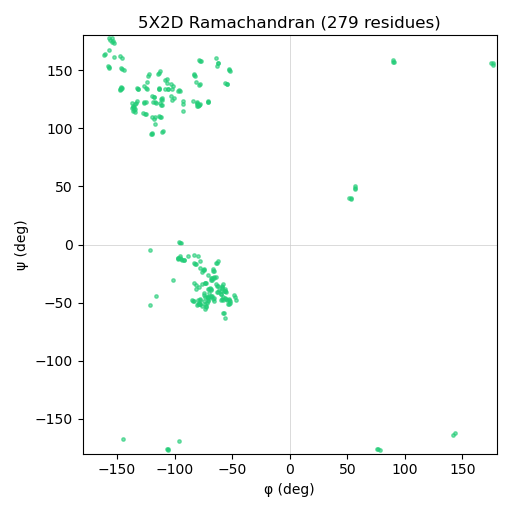13 PRO B C 1
ATOM 991 O O . PRO B 1 31 ? -42.521 4.806 -15.552 1.00 114.56 113 PRO B O 1
ATOM 995 N N . GLY B 1 32 ? -40.770 5.356 -14.233 1.00 155.70 114 GLY B N 1
ATOM 996 C CA . GLY B 1 32 ? -41.255 6.693 -13.966 1.00 159.00 114 GLY B CA 1
ATOM 997 C C . GLY B 1 32 ? -41.211 7.591 -15.188 1.00 159.60 114 GLY B C 1
ATOM 998 O O . GLY B 1 32 ? -42.077 8.460 -15.313 1.00 168.98 114 GLY B O 1
ATOM 999 N N . ALA B 1 33 ? -40.253 7.356 -16.093 1.00 134.35 115 ALA B N 1
ATOM 1000 C CA . ALA B 1 33 ? -40.018 8.287 -17.195 1.00 125.57 115 ALA B CA 1
ATOM 1001 C C . ALA B 1 33 ? -40.831 7.891 -18.459 1.00 120.94 115 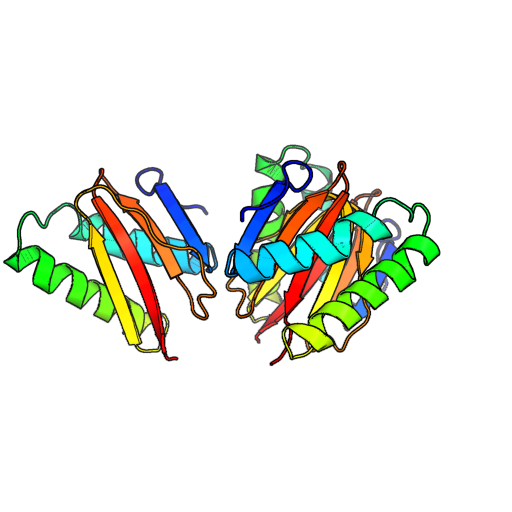ALA B C 1
ATOM 1002 O O . ALA B 1 33 ? -40.632 6.832 -19.018 1.00 110.78 115 ALA B O 1
ATOM 1004 N N . GLN B 1 34 ? -41.794 8.731 -18.872 1.00 129.40 116 GLN B N 1
ATOM 1005 C CA . GLN B 1 34 ? -42.675 8.378 -20.018 1.00 128.80 116 GLN B CA 1
ATOM 1006 C C . GLN B 1 34 ? -42.517 8.917 -21.466 1.00 123.01 116 GLN B C 1
ATOM 1007 O O . GLN B 1 34 ? -42.951 8.248 -22.415 1.00 111.34 116 GLN B O 1
ATOM 1013 N N . THR B 1 35 ? -42.007 10.123 -21.649 1.00 139.27 117 THR B N 1
ATOM 1014 C CA . THR B 1 35 ? -41.551 10.556 -22.984 1.00 141.17 117 THR B CA 1
ATOM 1015 C C . THR B 1 35 ? -40.318 11.455 -22.909 1.00 139.90 117 THR B C 1
ATOM 1016 O O . THR B 1 35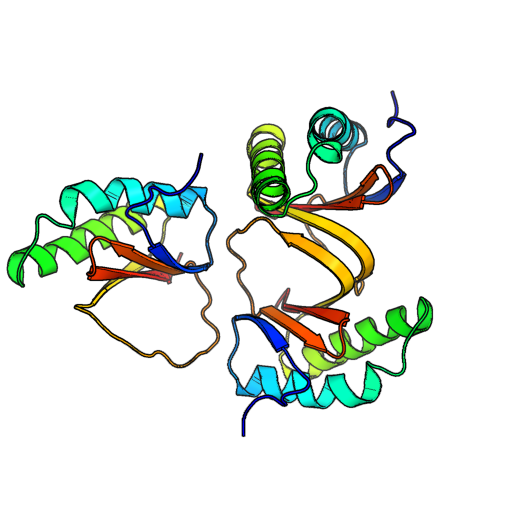 ? -39.644 11.509 -21.882 1.00 140.48 117 THR B O 1
ATOM 1020 N N . SER B 1 36 ? -39.994 1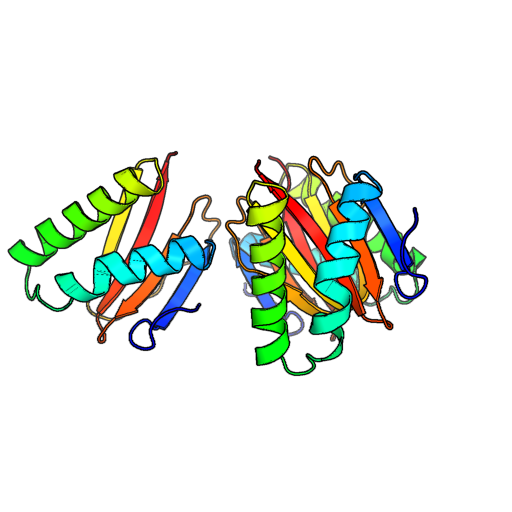2.096 -24.023 1.00 120.17 118 SER B N 1
ATOM 1021 C CA . SER B 1 36 ? -38.616 12.186 -24.433 1.00 115.90 118 SER B CA 1
ATOM 1022 C C . SER B 1 36 ? -37.698 13.040 -23.582 1.00 117.35 118 SER B C 1
ATOM 1023 O O . SER B 1 36 ? -36.521 12.700 -23.488 1.00 106.20 118 SER B O 1
ATOM 1026 N N . GLU B 1 37 ? -38.189 14.079 -22.912 1.00 136.05 119 GLU B N 1
ATOM 1027 C CA . GLU B 1 37 ? -37.241 14.847 -22.116 1.00 147.89 119 GLU B CA 1
ATOM 1028 C C . GLU B 1 37 ? -36.943 14.278 -20.726 1.00 150.50 119 GLU B C 1
ATOM 1029 O O . GLU B 1 37 ? -35.975 14.699 -20.083 1.00 155.05 119 GLU B O 1
ATOM 1035 N N . GLU B 1 38 ? -37.777 13.361 -20.244 1.00 141.62 120 GLU B N 1
ATOM 1036 C CA . GLU B 1 38 ? -37.422 12.557 -19.079 1.00 127.52 120 GLU B CA 1
ATOM 1037 C C . GLU B 1 38 ? -36.551 11.347 -19.461 1.00 117.57 120 GLU B C 1
ATOM 1038 O O . GLU B 1 38 ? -35.731 10.909 -18.653 1.00 105.12 120 GLU B O 1
ATOM 1044 N N . LEU B 1 39 ? -36.765 10.777 -20.649 1.00 117.18 121 LEU B N 1
ATOM 1045 C CA . LEU B 1 39 ? -36.019 9.587 -21.088 1.00 109.94 121 LEU B CA 1
ATOM 1046 C C . LEU B 1 39 ? -34.638 9.995 -21.583 1.00 117.82 121 LEU B C 1
ATOM 1047 O O . LEU B 1 39 ? -33.648 9.295 -21.368 1.00 93.64 121 LEU B O 1
ATOM 1052 N N . GLY B 1 40 ? -34.597 11.150 -22.238 1.00 156.29 122 GLY B N 1
ATOM 1053 C CA . GLY B 1 40 ? -33.367 11.749 -22.713 1.00 161.49 122 GLY B CA 1
ATOM 1054 C C . GLY B 1 40 ? -32.352 11.860 -21.598 1.00 161.27 122 GLY B C 1
ATOM 1055 O O . GLY B 1 40 ? -31.192 11.498 -21.776 1.00 161.99 122 GLY B O 1
ATOM 1056 N N . ARG B 1 41 ? -32.789 12.351 -20.441 1.00 152.90 123 ARG B N 1
ATOM 1057 C CA . ARG B 1 41 ? -31.889 12.476 -19.303 1.00 144.30 123 ARG B CA 1
ATOM 1058 C C . ARG B 1 41 ? -31.986 11.256 -18.380 1.00 128.16 123 ARG B C 1
ATOM 1059 O O . ARG B 1 41 ? -31.310 11.208 -17.351 1.00 130.04 123 ARG B O 1
ATOM 1067 N N . LEU B 1 42 ? -32.823 10.276 -18.734 1.00 105.83 124 LEU B N 1
ATOM 1068 C CA . LEU B 1 42 ? -32.780 8.971 -18.064 1.00 95.94 124 LEU B CA 1
ATOM 1069 C C . LEU B 1 42 ? -31.618 8.115 -18.558 1.00 91.39 124 LEU B C 1
ATOM 1070 O O . LEU B 1 42 ? -30.852 7.550 -17.768 1.00 85.19 124 LEU B O 1
ATOM 1075 N N . THR B 1 43 ? -31.514 7.989 -19.875 1.00 89.59 125 THR B N 1
ATOM 1076 C CA . THR B 1 43 ? -30.411 7.241 -20.435 1.00 88.49 125 THR B CA 1
ATOM 1077 C C . THR B 1 43 ? -29.136 7.868 -19.903 1.00 88.72 125 THR B C 1
ATOM 1078 O O . THR B 1 43 ? -28.266 7.162 -19.412 1.00 96.31 125 THR B O 1
ATOM 1082 N N . GLU B 1 44 ? -29.052 9.194 -19.942 1.00 87.10 126 GLU B N 1
ATOM 1083 C CA . GLU B 1 44 ? -27.829 9.879 -19.530 1.00 97.77 126 GLU B CA 1
ATOM 1084 C C . GLU B 1 44 ? -27.376 9.637 -18.082 1.00 109.56 126 GLU B C 1
ATOM 1085 O O . GLU B 1 44 ? -26.178 9.442 -17.863 1.00 111.17 126 GLU B O 1
ATOM 1091 N N . ASN B 1 45 ? -28.277 9.632 -17.097 1.00 118.58 127 ASN B N 1
ATOM 1092 C CA . ASN B 1 45 ? -27.815 9.289 -15.746 1.00 124.28 127 ASN B CA 1
ATOM 1093 C C . ASN B 1 45 ? -27.735 7.763 -15.519 1.00 115.20 127 ASN B C 1
ATOM 1094 O O . ASN B 1 45 ? -27.221 7.314 -14.490 1.00 112.81 127 ASN B O 1
ATOM 1099 N N . LEU B 1 46 ? -28.248 6.967 -16.459 1.00 95.35 128 LEU B N 1
ATOM 1100 C CA . LEU B 1 46 ? -27.944 5.537 -16.447 1.00 85.88 128 LEU B CA 1
ATOM 1101 C C . LEU B 1 46 ? -26.531 5.298 -17.005 1.00 87.81 128 LEU B C 1
ATOM 1102 O O . LEU B 1 46 ? -25.743 4.538 -16.429 1.00 80.62 128 LEU B O 1
ATOM 1107 N N . LYS B 1 47 ? -26.228 5.930 -18.137 1.00 89.46 129 LYS B N 1
ATOM 1108 C CA . LYS B 1 47 ? -24.872 5.942 -18.672 1.00 87.86 129 LYS B CA 1
ATOM 1109 C C . LYS B 1 47 ? -23.938 6.409 -17.566 1.00 99.96 129 LYS B C 1
ATOM 1110 O O . LYS B 1 47 ? -22.902 5.801 -17.311 1.00 103.36 129 LYS B O 1
ATOM 1116 N N . SER B 1 48 ? -24.312 7.508 -16.921 1.00 112.20 130 SER B N 1
ATOM 1117 C CA . SER B 1 48 ? -23.489 8.106 -15.880 1.00 113.33 130 SER B CA 1
ATOM 1118 C C . SER B 1 48 ? -23.369 7.219 -14.645 1.00 108.89 130 SER B C 1
ATOM 1119 O O . SER B 1 48 ? -22.426 7.371 -13.862 1.00 111.37 130 SER B O 1
ATOM 1122 N N . PHE B 1 49 ? -24.334 6.318 -14.456 1.00 100.98 131 PHE B N 1
ATOM 1123 C CA . PHE B 1 49 ? -24.232 5.312 -13.401 1.00 92.71 131 PHE B CA 1
ATOM 1124 C C . PHE B 1 49 ? -23.182 4.265 -13.744 1.00 93.01 131 PHE B C 1
ATOM 1125 O O . PHE B 1 49 ? -22.392 3.857 -12.895 1.00 88.50 131 PHE B O 1
ATOM 1133 N N . ALA B 1 50 ? -23.215 3.793 -14.985 1.00 93.74 132 ALA B N 1
ATOM 1134 C CA . ALA B 1 50 ? -22.337 2.715 -15.389 1.00 91.22 132 ALA B CA 1
ATOM 1135 C C . ALA B 1 50 ? -20.893 3.178 -15.357 1.00 88.75 132 ALA B C 1
ATOM 1136 O O . ALA B 1 50 ? -20.060 2.518 -14.733 1.00 84.71 132 ALA B O 1
ATOM 1138 N N . ASP B 1 51 ? -20.620 4.344 -15.952 1.00 90.51 133 ASP B N 1
ATOM 1139 C CA . ASP B 1 51 ? -19.252 4.872 -16.037 1.00 91.52 133 ASP B CA 1
ATOM 1140 C C . ASP B 1 51 ? -18.651 5.045 -14.650 1.00 89.08 133 ASP B C 1
ATOM 1141 O O . ASP B 1 51 ? -17.457 4.820 -14.442 1.00 86.23 133 ASP B O 1
ATOM 1146 N N . LYS B 1 52 ? -19.490 5.426 -13.696 1.00 94.65 134 LYS B N 1
ATOM 1147 C CA . LYS B 1 52 ? -19.033 5.608 -12.327 1.00 102.87 134 LYS B CA 1
ATOM 1148 C C . LYS B 1 52 ? -18.733 4.262 -11.704 1.00 110.88 134 LYS B C 1
ATOM 1149 O O . LYS B 1 52 ? -17.696 4.078 -11.073 1.00 119.09 134 LYS B O 1
ATOM 1155 N N . THR B 1 53 ? -19.649 3.318 -11.885 1.00 112.19 135 THR B N 1
ATOM 1156 C CA . THR B 1 53 ? -19.534 2.029 -11.225 1.00 108.02 135 THR B CA 1
ATOM 1157 C C . THR B 1 53 ? -18.564 1.058 -11.913 1.00 101.63 135 THR B C 1
ATOM 1158 O O . THR B 1 53 ? -17.679 0.495 -11.264 1.00 101.60 135 THR B O 1
ATOM 1162 N N . PHE B 1 54 ? -18.732 0.857 -13.219 1.00 91.10 136 PHE B N 1
ATOM 1163 C CA . PHE B 1 54 ? -17.966 -0.176 -13.926 1.00 84.55 136 PHE B CA 1
ATOM 1164 C C . PHE B 1 54 ? -16.717 0.314 -14.666 1.00 92.68 136 PHE B C 1
ATOM 1165 O O . PHE B 1 54 ? -15.880 -0.491 -15.080 1.00 95.06 136 PHE B O 1
ATOM 1173 N N . GLY B 1 55 ? -16.574 1.625 -14.817 1.00 92.48 137 GLY B N 1
ATOM 1174 C CA . GLY B 1 55 ? -15.432 2.162 -15.538 1.00 91.46 137 GLY B CA 1
ATOM 1175 C C . GLY B 1 55 ? -15.708 2.311 -17.027 1.00 89.99 137 GLY B C 1
ATOM 1176 O O . GLY B 1 55 ? -16.585 1.642 -17.581 1.00 90.81 137 GLY B O 1
ATOM 1177 N N . GLY B 1 56 ? -14.959 3.201 -17.669 1.00 73.10 138 GLY B N 1
ATOM 1178 C CA . GLY B 1 56 ? -15.040 3.413 -19.104 1.00 65.92 138 GLY B CA 1
ATOM 1179 C C . GLY B 1 56 ? -16.216 4.240 -19.553 1.00 78.44 138 GLY B C 1
ATOM 1180 O O . GLY B 1 56 ? -16.968 4.756 -18.719 1.00 91.23 138 GLY B O 1
ATOM 1181 N N . CYS B 1 57 ? -16.366 4.394 -20.868 1.00 98.26 139 CYS B N 1
ATOM 1182 C CA . CYS B 1 57 ? -17.550 5.069 -21.405 1.00 105.93 139 CYS B CA 1
ATOM 1183 C C . CYS B 1 57 ? -18.597 4.030 -21.841 1.00 102.25 139 CYS B C 1
ATOM 1184 O O . CYS B 1 57 ? -18.289 3.063 -22.527 1.00 108.49 139 CYS B O 1
ATOM 1187 N N . TRP B 1 58 ? -19.832 4.258 -21.424 1.00 74.00 140 TRP B N 1
ATOM 1188 C CA . TRP B 1 58 ? -20.951 3.378 -21.702 1.00 67.14 140 TRP B CA 1
ATOM 1189 C C . TRP B 1 58 ? -21.979 3.995 -22.623 1.00 67.48 140 TRP B C 1
ATOM 1190 O O . TRP B 1 58 ? -22.174 5.203 -22.606 1.00 71.27 140 TRP B O 1
ATOM 1201 N N . GLN B 1 59 ? -22.646 3.165 -23.420 1.00 69.02 141 GLN B N 1
ATOM 1202 C CA . GLN B 1 59 ? -23.751 3.634 -24.237 1.00 67.60 141 GLN B CA 1
ATOM 1203 C C . GLN B 1 59 ? -25.039 2.932 -23.857 1.00 79.87 141 GLN B C 1
ATOM 1204 O O . GLN B 1 59 ? -25.119 1.697 -23.880 1.00 83.01 141 GLN B O 1
ATOM 1210 N N . VAL B 1 60 ? -26.043 3.716 -23.479 1.00 78.61 142 VAL B N 1
ATOM 1211 C CA . VAL B 1 60 ? -27.310 3.150 -23.019 1.00 77.47 142 VAL B CA 1
ATOM 1212 C C . VAL B 1 60 ? -28.387 3.470 -24.034 1.00 72.88 142 VAL B C 1
ATOM 1213 O O . VAL B 1 60 ? -28.596 4.629 -24.367 1.00 76.19 142 VAL B O 1
ATOM 1217 N N . MET B 1 61 ? -29.008 2.444 -24.595 1.00 73.80 143 MET B N 1
ATOM 1218 C CA . MET B 1 61 ? -30.092 2.658 -25.534 1.00 78.40 143 MET B CA 1
ATOM 1219 C C . MET B 1 61 ? -31.401 2.038 -25.046 1.00 84.90 143 MET B C 1
ATOM 1220 O O . MET B 1 61 ? -31.438 0.848 -24.720 1.00 92.12 143 MET B O 1
ATOM 1225 N N . VAL B 1 62 ? -32.469 2.834 -25.013 1.00 82.72 144 VAL B N 1
ATOM 1226 C CA . VAL B 1 62 ? -33.810 2.341 -24.640 1.00 80.47 144 VAL B CA 1
ATOM 1227 C C . VAL B 1 62 ? -34.732 2.212 -25.857 1.00 82.16 144 VAL B C 1
ATOM 1228 O O . VAL B 1 62 ? -34.815 3.123 -26.671 1.00 81.65 144 VAL B O 1
ATOM 1232 N N . VAL B 1 63 ? -35.435 1.088 -25.972 1.00 89.39 145 VAL B N 1
ATOM 1233 C CA . VAL B 1 63 ? -36.315 0.861 -27.121 1.00 92.27 145 VAL B CA 1
ATOM 1234 C C . VAL B 1 63 ? -37.750 0.568 -26.723 1.00 96.90 145 VAL B C 1
ATOM 1235 O O . VAL B 1 63 ? -38.006 -0.200 -25.803 1.00 109.33 145 VAL B O 1
ATOM 1239 N N . ASP B 1 64 ? -38.677 1.238 -27.397 1.00 109.32 146 ASP B N 1
ATOM 1240 C CA . ASP B 1 64 ? -40.121 1.003 -27.295 1.00 107.09 146 ASP B CA 1
ATOM 1241 C C . ASP B 1 64 ? -40.743 0.525 -28.620 1.00 90.97 146 ASP B C 1
ATOM 1242 O O . ASP B 1 64 ? -41.002 1.364 -29.494 1.00 96.09 146 ASP B O 1
ATOM 1247 N N . GLY B 1 65 ? -41.062 -0.758 -28.772 1.00 91.16 147 GLY B N 1
ATOM 1248 C CA . GLY B 1 65 ? -40.498 -1.844 -28.014 1.00 89.96 147 GLY B CA 1
ATOM 1249 C C . GLY B 1 65 ? -39.764 -2.979 -28.734 1.00 93.87 147 GLY B C 1
ATOM 1250 O O . GLY B 1 65 ? -39.209 -3.851 -28.053 1.00 104.17 147 GLY B O 1
ATOM 1251 N N . SER B 1 66 ? -39.735 -3.013 -30.070 1.00 98.37 148 SER B N 1
ATOM 1252 C CA . SER B 1 66 ? -39.205 -4.227 -30.731 1.00 95.67 148 SER B CA 1
ATOM 1253 C C . SER B 1 66 ? -38.037 -4.044 -31.717 1.00 91.49 148 SER B C 1
ATOM 1254 O O . SER B 1 66 ? -38.046 -3.116 -32.509 1.00 95.54 148 SER B O 1
ATOM 1257 N N . TYR B 1 67 ? -37.056 -4.954 -31.705 1.00 84.64 149 TYR B N 1
ATOM 1258 C CA . TYR B 1 67 ? -35.853 -4.759 -32.543 1.00 82.84 149 TYR B CA 1
ATOM 1259 C C . TYR B 1 67 ? -35.096 -6.023 -33.011 1.00 81.89 149 TYR B C 1
ATOM 1260 O O . TYR B 1 67 ? -35.273 -7.109 -32.467 1.00 82.23 149 TYR B O 1
ATOM 1269 N N . TRP B 1 68 ? -34.274 -5.859 -34.047 1.00 82.16 150 TRP B N 1
ATOM 1270 C CA . TRP B 1 68 ? -33.453 -6.937 -34.617 1.00 81.37 150 TRP B CA 1
ATOM 1271 C C . TRP B 1 68 ? -31.998 -6.485 -34.903 1.00 79.05 150 TRP B C 1
ATOM 1272 O O . TRP B 1 68 ? -31.779 -5.620 -35.759 1.00 88.06 150 TRP B O 1
ATOM 1283 N N . ILE B 1 69 ? -31.007 -7.058 -34.219 1.00 85.19 151 ILE B N 1
ATOM 1284 C CA . ILE B 1 69 ? -29.601 -6.706 -34.502 1.00 84.73 151 ILE B CA 1
ATOM 1285 C C . ILE B 1 69 ? -28.861 -7.806 -35.243 1.00 77.35 151 ILE B C 1
ATOM 1286 O O . ILE B 1 69 ? -29.065 -8.974 -34.959 1.00 77.24 151 ILE B O 1
ATOM 1291 N N . THR B 1 70 ? -27.988 -7.435 -36.178 1.00 77.13 152 THR B N 1
ATOM 1292 C CA . THR B 1 70 ? -27.110 -8.421 -36.789 1.00 87.22 152 THR B CA 1
ATOM 1293 C C . THR B 1 70 ? -26.235 -8.988 -35.693 1.00 88.82 152 THR B C 1
ATOM 1294 O O . THR B 1 70 ? -26.009 -8.349 -34.667 1.00 92.61 152 THR B O 1
ATOM 1298 N N . GLN B 1 71 ? -25.734 -10.187 -35.899 1.00 71.90 153 GLN B N 1
ATOM 1299 C CA . GLN B 1 71 ? -24.868 -10.747 -34.894 1.00 84.58 153 GLN B CA 1
ATOM 1300 C C . GLN B 1 71 ? -23.437 -10.606 -35.384 1.00 81.71 153 GLN B C 1
ATOM 1301 O O . GLN B 1 71 ? -23.125 -10.863 -36.554 1.00 80.93 153 GLN B O 1
ATOM 1307 N N . THR B 1 72 ? -22.583 -10.137 -34.488 1.00 65.54 154 THR B N 1
ATOM 1308 C CA . THR B 1 72 ? -21.235 -9.746 -34.865 1.00 75.50 154 THR B CA 1
ATOM 1309 C C . THR B 1 72 ? -20.384 -9.843 -33.620 1.00 78.33 154 THR B C 1
ATOM 1310 O O . THR B 1 72 ? -20.907 -10.097 -32.534 1.00 80.15 154 THR B O 1
ATOM 1314 N N . PHE B 1 73 ? -19.084 -9.609 -33.742 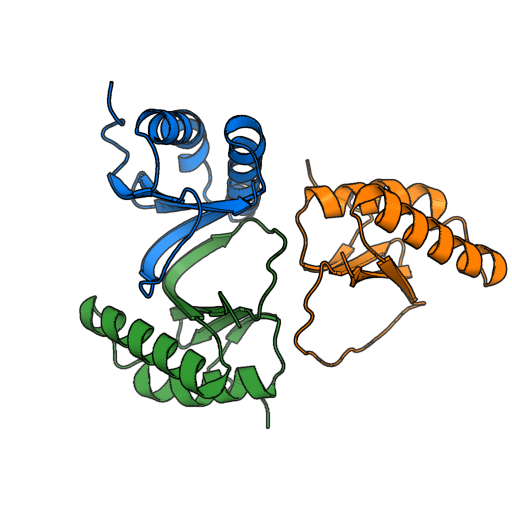1.00 88.86 155 PHE B N 1
ATOM 1315 C CA . PHE B 1 73 ? -18.255 -9.654 -32.545 1.00 81.10 155 PHE B CA 1
ATOM 1316 C C . PHE B 1 73 ? -18.354 -8.351 -31.757 1.00 77.97 155 PHE B C 1
ATOM 1317 O O . PHE B 1 73 ? -18.105 -7.268 -32.282 1.00 71.92 155 PHE B O 1
ATOM 1325 N N . VAL B 1 74 ? -18.798 -8.472 -30.513 1.00 70.72 156 VAL B N 1
ATOM 1326 C CA . VAL B 1 74 ? -18.950 -7.319 -29.646 1.00 66.56 156 VAL B CA 1
ATOM 1327 C C . VAL B 1 74 ? -18.070 -7.479 -28.414 1.00 71.65 156 VAL B C 1
ATOM 1328 O O . VAL B 1 74 ? -18.323 -8.343 -27.557 1.00 70.95 156 VAL B O 1
ATOM 1332 N N . PRO B 1 75 ? -17.018 -6.654 -28.344 1.00 76.13 157 PRO B N 1
ATOM 1333 C CA . PRO B 1 75 ? -15.873 -6.738 -27.435 1.00 69.52 157 PRO B CA 1
ATOM 1334 C C . PRO B 1 75 ? -16.121 -6.415 -25.952 1.00 72.83 157 PRO B C 1
ATOM 1335 O O . PRO B 1 75 ? -15.510 -7.087 -25.128 1.00 88.49 157 PRO B O 1
ATOM 1339 N N . ASN B 1 76 ? -16.946 -5.445 -25.584 1.00 57.12 158 ASN B N 1
ATOM 1340 C CA . ASN B 1 76 ? -17.020 -5.158 -24.152 1.00 70.76 158 ASN B CA 1
ATOM 1341 C C . ASN B 1 76 ? -18.293 -5.642 -23.479 1.00 79.60 158 ASN B C 1
ATOM 1342 O O . ASN B 1 76 ? -19.109 -6.322 -24.108 1.00 92.56 158 ASN B O 1
ATOM 1347 N N . MET B 1 77 ? -18.437 -5.334 -22.187 1.00 67.65 159 MET B N 1
ATOM 1348 C CA . MET B 1 77 ? -19.617 -5.750 -21.447 1.00 68.04 159 MET B CA 1
ATOM 1349 C C . MET B 1 77 ? -20.849 -5.253 -22.175 1.00 65.37 159 MET B C 1
ATOM 1350 O O . MET B 1 77 ? -20.827 -4.176 -22.745 1.00 64.86 159 MET B O 1
ATOM 1355 N N . SER B 1 78 ? -21.871 -6.099 -22.248 1.00 57.36 160 SER B N 1
ATOM 1356 C CA . SER B 1 78 ? -23.128 -5.690 -22.797 1.00 58.01 160 SER B CA 1
ATOM 1357 C C . SER B 1 78 ? -24.225 -6.401 -22.081 1.00 70.96 160 SER B C 1
ATOM 1358 O O . SER B 1 78 ? -24.152 -7.608 -21.837 1.00 79.94 160 SER B O 1
ATOM 1361 N N . PHE B 1 79 ? -25.252 -5.652 -21.727 1.00 66.99 161 PHE B N 1
ATOM 1362 C CA . PHE B 1 79 ? -26.380 -6.236 -21.027 1.00 72.25 161 PHE B CA 1
ATOM 1363 C C . PHE B 1 79 ? -27.663 -5.757 -21.699 1.00 73.53 161 PHE B C 1
ATOM 1364 O O . PHE B 1 79 ? -27.815 -4.574 -22.011 1.00 62.91 161 PHE B O 1
ATOM 1372 N N . GLN B 1 80 ? -28.590 -6.669 -21.938 1.00 72.17 162 GLN B N 1
ATOM 1373 C CA . GLN B 1 80 ? -29.829 -6.270 -22.580 1.00 69.06 162 GLN B CA 1
ATOM 1374 C C . GLN B 1 80 ? -31.017 -6.883 -21.861 1.00 74.54 162 GLN B C 1
ATOM 1375 O O . GLN B 1 80 ? -31.170 -8.092 -21.844 1.00 88.29 162 GLN B O 1
ATOM 1381 N N . PHE B 1 81 ? -31.874 -6.049 -21.281 1.00 74.63 163 PHE B N 1
ATOM 1382 C CA . PHE B 1 81 ? -32.970 -6.564 -20.469 1.00 66.27 163 PHE B CA 1
ATOM 1383 C C . PHE B 1 81 ? -34.230 -5.739 -20.622 1.00 73.99 163 PHE B C 1
ATOM 1384 O O . PHE B 1 81 ? -34.183 -4.528 -20.827 1.00 70.99 163 PHE B O 1
ATOM 1392 N N . GLU B 1 82 ? -35.358 -6.415 -20.454 1.00 92.56 164 GLU B N 1
ATOM 1393 C CA . GLU B 1 82 ? -36.697 -5.843 -20.578 1.00 89.61 164 GLU B CA 1
ATOM 1394 C C . GLU B 1 82 ? -37.300 -5.587 -19.194 1.00 88.13 164 GLU B C 1
ATOM 1395 O O . GLU B 1 82 ? -37.341 -6.480 -18.361 1.00 96.03 164 GLU B O 1
ATOM 1401 N N . LEU B 1 83 ? -37.709 -4.357 -18.924 1.00 86.65 165 LEU B N 1
ATOM 1402 C CA . LEU B 1 83 ? -38.376 -4.032 -17.668 1.00 86.19 165 LEU B CA 1
ATOM 1403 C C . LEU B 1 83 ? -39.682 -3.311 -17.955 1.00 98.24 165 LEU B C 1
ATOM 1404 O O . LEU B 1 83 ? -39.672 -2.174 -18.464 1.00 96.21 165 LEU B O 1
ATOM 1409 N N . TYR B 1 84 ? -40.788 -3.985 -17.633 1.00 107.61 166 TYR B N 1
ATOM 1410 C CA . TYR B 1 84 ? -42.137 -3.492 -17.881 1.00 83.77 166 TYR B CA 1
ATOM 1411 C C . TYR B 1 84 ? -42.370 -3.175 -19.365 1.00 84.82 166 TYR B C 1
ATOM 1412 O O . TYR B 1 84 ? -42.903 -2.116 -19.723 1.00 86.72 166 TYR B O 1
ATOM 1421 N N . ASN B 1 85 ? -41.981 -4.120 -20.220 1.00 98.03 167 ASN B N 1
ATOM 1422 C CA . ASN B 1 85 ? -42.064 -3.973 -21.681 1.00 112.42 167 ASN B CA 1
ATOM 1423 C C . ASN B 1 85 ? -41.421 -2.688 -22.234 1.00 120.45 167 ASN B C 1
ATOM 1424 O O . ASN B 1 85 ? -41.961 -2.042 -23.139 1.00 114.92 167 ASN B O 1
ATOM 1429 N N . ARG B 1 86 ? -40.273 -2.321 -21.670 1.00 114.25 168 ARG B N 1
ATOM 1430 C CA . ARG B 1 86 ? -39.421 -1.300 -22.257 1.00 103.74 168 ARG B CA 1
ATOM 1431 C C . ARG B 1 86 ? -37.993 -1.829 -22.179 1.00 100.16 168 ARG B C 1
ATOM 1432 O O . ARG B 1 86 ? -37.509 -2.123 -21.089 1.00 97.46 168 ARG B O 1
ATOM 1440 N N . ALA B 1 87 ? -37.338 -2.001 -23.327 1.00 96.44 169 ALA B N 1
ATOM 1441 C CA . ALA B 1 87 ? -36.012 -2.632 -23.364 1.00 82.60 169 ALA B CA 1
ATOM 1442 C C . ALA B 1 87 ? -34.900 -1.654 -23.062 1.00 78.23 169 ALA B C 1
ATOM 1443 O O . ALA B 1 87 ? -34.959 -0.473 -23.427 1.00 76.69 169 ALA B O 1
ATOM 1445 N N . TYR B 1 88 ? -33.869 -2.174 -22.412 1.00 71.16 170 TYR B N 1
ATOM 1446 C CA . TYR B 1 88 ? -32.689 -1.410 -22.061 1.00 69.64 170 TYR B CA 1
ATOM 1447 C C . TYR B 1 88 ? -31.436 -2.111 -22.574 1.00 88.00 170 TYR B C 1
ATOM 1448 O O . TYR B 1 88 ? -31.185 -3.263 -22.224 1.00 99.83 170 TYR B O 1
ATOM 1457 N N . LEU B 1 89 ? -30.658 -1.418 -23.400 1.00 80.98 171 LEU B N 1
ATOM 1458 C CA . LEU B 1 89 ? -29.411 -1.950 -23.943 1.00 70.70 171 LEU B CA 1
ATOM 1459 C C . LEU B 1 89 ? -28.211 -1.223 -23.354 1.00 73.37 171 LEU B C 1
ATOM 1460 O O . LEU B 1 89 ? -28.134 0.005 -23.402 1.00 73.03 171 LEU B O 1
ATOM 1465 N N . PHE B 1 90 ? -27.280 -1.979 -22.788 1.00 64.64 172 PHE B N 1
ATOM 1466 C CA . PHE B 1 90 ? -26.036 -1.417 -22.293 1.00 61.93 172 PHE B CA 1
ATOM 1467 C C . PHE B 1 90 ? -24.853 -1.919 -23.116 1.00 82.34 172 PHE B C 1
ATOM 1468 O O . PHE B 1 90 ? -24.784 -3.114 -23.447 1.00 86.58 172 PHE B O 1
ATOM 1476 N N . TRP B 1 91 ? -23.966 -0.985 -23.473 1.00 70.46 173 TRP B N 1
ATOM 1477 C CA . TRP B 1 91 ? -22.692 -1.284 -24.109 1.00 77.39 173 TRP B CA 1
ATOM 1478 C C . TRP B 1 91 ? -21.582 -0.489 -23.447 1.00 73.62 173 TRP B C 1
ATOM 1479 O O . TRP B 1 91 ? -21.585 0.738 -23.505 1.00 80.87 173 TRP B O 1
ATOM 1490 N N . GLN B 1 92 ? -20.581 -1.157 -22.907 1.00 59.56 174 GLN B N 1
ATOM 1491 C CA . GLN B 1 92 ? -19.377 -0.435 -22.542 1.00 63.54 174 GLN B CA 1
ATOM 1492 C C . GLN B 1 92 ? -18.549 -0.197 -23.803 1.00 57.11 174 GLN B C 1
ATOM 1493 O O . GLN B 1 92 ? -18.217 -1.126 -24.500 1.00 56.98 174 GLN B O 1
ATOM 1499 N N . THR B 1 93 ? -18.295 1.061 -24.143 1.00 72.00 175 THR B N 1
ATOM 1500 C CA . THR B 1 93 ? -17.574 1.368 -25.382 1.00 76.07 175 THR B CA 1
ATOM 1501 C C . THR B 1 93 ? -16.077 1.555 -25.181 1.00 77.27 175 THR B C 1
ATOM 1502 O O . THR B 1 93 ? -15.347 1.613 -26.158 1.00 82.34 175 THR B O 1
ATOM 1506 N N . SER B 1 94 ? -15.630 1.664 -23.929 1.00 77.76 176 SER B N 1
ATOM 1507 C CA . SER B 1 94 ? -14.204 1.782 -23.599 1.00 82.18 176 SER B CA 1
ATOM 1508 C C . SER B 1 94 ? -13.967 1.419 -22.140 1.00 91.94 176 SER B C 1
ATOM 1509 O O . SER B 1 94 ? -14.913 1.381 -21.359 1.00 94.85 176 SER B O 1
ATOM 1512 N N . GLU B 1 95 ? -12.714 1.160 -21.770 1.00 91.96 177 GLU B N 1
ATOM 1513 C CA . GLU B 1 95 ? -12.343 1.040 -20.356 1.00 90.77 177 GLU B CA 1
ATOM 1514 C C . GLU B 1 95 ? -11.285 2.083 -19.965 1.00 97.58 177 GLU B C 1
ATOM 1515 O O . GLU B 1 95 ? -11.394 3.268 -20.321 1.00 100.71 177 GLU B O 1
ATOM 1521 N N . PRO C 1 1 ? -26.463 -18.295 -47.730 1.00 144.21 83 PRO C N 1
ATOM 1522 C CA . PRO C 1 1 ? -25.523 -18.700 -46.683 1.00 140.94 83 PRO C CA 1
ATOM 1523 C C . PRO C 1 1 ? -26.054 -18.512 -45.249 1.00 140.78 83 PRO C C 1
ATOM 1524 O O . PRO C 1 1 ? -26.366 -17.400 -44.818 1.00 143.27 83 PRO C O 1
ATOM 1528 N N . SER C 1 2 ? -26.128 -19.629 -44.529 1.00 142.34 84 SER C N 1
ATOM 1529 C CA . SER C 1 2 ? -26.580 -19.704 -43.137 1.00 140.94 84 SER C CA 1
ATOM 1530 C C . SER C 1 2 ? -25.907 -20.950 -42.530 1.00 130.85 84 SER C C 1
ATOM 1531 O O . SER C 1 2 ? -25.179 -21.655 -43.234 1.00 119.14 84 SER C O 1
ATOM 1534 N N . LEU C 1 3 ? -26.119 -21.224 -41.243 1.00 126.84 85 LEU C N 1
ATOM 1535 C CA . LEU C 1 3 ? -25.494 -22.402 -40.636 1.00 116.81 85 LEU C CA 1
ATOM 1536 C C . LEU C 1 3 ? -26.234 -23.690 -40.979 1.00 121.97 85 LEU C C 1
ATOM 1537 O O . LEU C 1 3 ? -27.464 -23.743 -40.920 1.00 124.55 85 LEU C O 1
ATOM 1542 N N . PRO C 1 4 ? -25.477 -24.746 -41.300 1.00 115.49 86 PRO C N 1
ATOM 1543 C CA . PRO C 1 4 ? -26.070 -26.056 -41.532 1.00 109.48 86 PRO C CA 1
ATOM 1544 C C . PRO C 1 4 ? -26.964 -26.476 -40.365 1.00 113.42 86 PRO C C 1
ATOM 1545 O O . PRO C 1 4 ? -26.763 -26.007 -39.234 1.00 104.62 86 PRO C O 1
ATOM 1549 N N . PRO C 1 5 ? -28.001 -27.279 -40.663 1.00 107.15 87 PRO C N 1
ATOM 1550 C CA . PRO C 1 5 ? -28.944 -27.745 -39.648 1.00 107.31 87 PRO C CA 1
ATOM 1551 C C . PRO C 1 5 ? -28.248 -28.662 -38.661 1.00 107.17 87 PRO C C 1
ATOM 1552 O O . PRO C 1 5 ? -28.611 -28.731 -37.486 1.00 106.92 87 PRO C O 1
ATOM 1556 N N . GLU C 1 6 ? -27.214 -29.332 -39.151 1.00 109.75 88 GLU C N 1
ATOM 1557 C CA . GLU C 1 6 ? -26.424 -30.257 -38.351 1.00 119.04 88 GLU C CA 1
ATOM 1558 C C . GLU C 1 6 ? -25.867 -29.539 -37.104 1.00 120.34 88 GLU C C 1
ATOM 1559 O O . GLU C 1 6 ? -25.816 -30.100 -36.011 1.00 119.42 88 GLU C O 1
ATOM 1565 N N . ILE C 1 7 ? -25.437 -28.295 -37.297 1.00 93.80 89 ILE C N 1
ATOM 1566 C CA . ILE C 1 7 ? -24.908 -27.445 -36.226 1.00 98.34 89 ILE C CA 1
ATOM 1567 C C . ILE C 1 7 ? -25.978 -26.692 -35.413 1.00 98.53 89 ILE C C 1
ATOM 1568 O O . ILE C 1 7 ? -26.808 -25.952 -35.961 1.00 104.20 89 ILE C O 1
ATOM 1573 N N . ILE C 1 8 ? -25.954 -26.910 -34.099 1.00 87.25 90 ILE C N 1
ATOM 1574 C CA . ILE C 1 8 ? -26.884 -26.265 -33.178 1.00 83.51 90 ILE C CA 1
ATOM 1575 C C . ILE C 1 8 ? -26.176 -25.302 -32.230 1.00 83.01 90 ILE C C 1
ATOM 1576 O O . ILE C 1 8 ? -25.439 -25.727 -31.334 1.00 91.96 90 ILE C O 1
ATOM 1581 N N . VAL C 1 9 ? -26.413 -24.009 -32.405 1.00 70.27 91 VAL C N 1
ATOM 1582 C CA . VAL C 1 9 ? -25.700 -23.012 -31.617 1.00 68.02 91 VAL C CA 1
ATOM 1583 C C . VAL C 1 9 ? -26.116 -22.951 -30.134 1.00 73.93 91 VAL C C 1
ATOM 1584 O O . VAL C 1 9 ? -27.287 -22.752 -29.810 1.00 82.27 91 VAL C O 1
ATOM 1588 N N . ILE C 1 10 ? -25.144 -23.143 -29.247 1.00 82.75 92 ILE C N 1
ATOM 1589 C CA . ILE C 1 10 ? -25.302 -22.910 -27.809 1.00 85.52 92 ILE C CA 1
ATOM 1590 C C . ILE C 1 10 ? -25.109 -21.438 -27.411 1.00 85.96 92 ILE C C 1
ATOM 1591 O O . ILE C 1 10 ? -25.899 -20.896 -26.644 1.00 87.77 92 ILE C O 1
ATOM 1596 N N . SER C 1 11 ? -24.023 -20.823 -27.891 1.00 84.25 93 SER C N 1
ATOM 1597 C CA . SER C 1 11 ? -23.727 -19.398 -27.665 1.00 80.01 93 SER C CA 1
ATOM 1598 C C . SER C 1 11 ? -22.781 -18.864 -28.737 1.00 73.72 93 SER C C 1
ATOM 1599 O O . SER C 1 11 ? -22.014 -19.618 -29.339 1.00 78.28 93 SER C O 1
ATOM 1602 N N . ALA C 1 12 ? -22.840 -17.569 -29.002 1.00 58.72 94 ALA C N 1
ATOM 1603 C CA . ALA C 1 12 ? -21.903 -17.015 -29.957 1.00 58.15 94 ALA C CA 1
ATOM 1604 C C . ALA C 1 12 ? -21.540 -15.586 -29.595 1.00 61.93 94 ALA C C 1
ATOM 1605 O O . ALA C 1 12 ? -22.414 -14.798 -29.228 1.00 72.19 94 ALA C O 1
ATOM 1607 N N . ASN C 1 13 ? -20.254 -15.246 -29.631 1.00 68.97 95 ASN C N 1
ATOM 1608 C CA . ASN C 1 13 ? -19.911 -13.850 -29.860 1.00 61.43 95 ASN C CA 1
ATOM 1609 C C . ASN C 1 13 ? -19.091 -13.794 -31.126 1.00 61.19 95 ASN C C 1
ATOM 1610 O O . ASN C 1 13 ? -17.852 -13.864 -31.068 1.00 58.82 95 ASN C O 1
ATOM 1615 N N . MET C 1 14 ? -19.756 -13.521 -32.240 1.00 56.10 96 MET C N 1
ATOM 1616 C CA . MET C 1 14 ? -19.157 -13.796 -33.530 1.00 61.31 96 MET C CA 1
ATOM 1617 C C . MET C 1 14 ? -20.116 -13.482 -34.664 1.00 68.08 96 MET C C 1
ATOM 1618 O O . MET C 1 14 ? -21.340 -13.582 -34.501 1.00 65.69 96 MET C O 1
ATOM 1623 N N . SER C 1 15 ? -19.562 -13.192 -35.839 1.00 77.28 97 SER C N 1
ATOM 1624 C CA . SER C 1 15 ? -20.378 -12.978 -37.026 1.00 80.73 97 SER C CA 1
ATOM 1625 C C . SER C 1 15 ? -20.809 -14.350 -37.511 1.00 76.86 97 SER C C 1
ATOM 1626 O O . SER C 1 15 ? -20.175 -15.352 -37.153 1.00 66.97 97 SER C O 1
ATOM 1629 N N . LEU C 1 16 ? -21.897 -14.408 -38.276 1.00 75.42 98 LEU C N 1
ATOM 1630 C CA . LEU C 1 16 ? -22.339 -15.677 -38.842 1.00 82.75 98 LEU C CA 1
ATOM 1631 C C . LEU C 1 16 ? -21.284 -16.201 -39.796 1.00 90.19 98 LEU C C 1
ATOM 1632 O O . LEU C 1 16 ? -21.039 -17.404 -39.872 1.00 87.48 98 LEU C O 1
ATOM 1637 N N . GLU C 1 17 ? -20.640 -15.277 -40.496 1.00 98.99 99 GLU C N 1
ATOM 1638 C CA . GLU C 1 17 ? -19.638 -15.629 -41.483 1.00 105.04 99 GLU C CA 1
ATOM 1639 C C . GLU C 1 17 ? -18.524 -16.452 -40.822 1.00 101.12 99 GLU C C 1
ATOM 1640 O O . GLU C 1 17 ? -18.079 -17.464 -41.360 1.00 101.06 99 GLU C O 1
ATOM 1646 N N . ASP C 1 18 ? -18.075 -16.004 -39.656 1.00 92.88 100 ASP C N 1
ATOM 1647 C CA . ASP C 1 18 ? -17.049 -16.722 -38.926 1.00 88.06 100 ASP C CA 1
ATOM 1648 C C . ASP C 1 18 ? -17.602 -17.978 -38.244 1.00 82.82 100 ASP C C 1
ATOM 1649 O O . ASP C 1 18 ? -16.862 -18.901 -37.939 1.00 83.50 100 ASP C O 1
ATOM 1654 N N . GLN C 1 19 ? -18.902 -18.021 -38.005 1.00 79.59 101 GLN C N 1
ATOM 1655 C CA . GLN C 1 19 ? -19.498 -19.212 -37.423 1.00 79.02 101 GLN C CA 1
ATOM 1656 C C . GLN C 1 19 ? -19.549 -20.276 -38.496 1.00 82.17 101 GLN C C 1
ATOM 1657 O O . GLN C 1 19 ? -19.243 -21.450 -38.265 1.00 86.00 101 GLN C O 1
ATOM 1663 N N . ILE C 1 20 ? -19.950 -19.834 -39.677 1.00 77.40 102 ILE C N 1
ATOM 1664 C CA . ILE C 1 20 ? -20.096 -20.696 -40.825 1.00 76.31 102 ILE C CA 1
ATOM 1665 C C . ILE C 1 20 ? -18.769 -21.297 -41.236 1.00 89.73 102 ILE C C 1
ATOM 1666 O O . ILE C 1 20 ? -18.712 -22.474 -41.570 1.00 106.95 102 ILE C O 1
ATOM 1671 N N . LYS C 1 21 ? -17.680 -20.538 -41.212 1.00 92.80 103 LYS C N 1
ATOM 1672 C CA . LYS C 1 21 ? -16.476 -21.172 -41.717 1.00 93.11 103 LYS C CA 1
ATOM 1673 C C . LYS C 1 21 ? -15.834 -22.039 -40.641 1.00 102.16 103 LYS C C 1
ATOM 1674 O O . LYS C 1 21 ? -15.048 -22.935 -40.954 1.00 110.76 103 LYS C O 1
ATOM 1680 N N . ILE C 1 22 ? -16.216 -21.828 -39.385 1.00 97.76 104 ILE C N 1
ATOM 1681 C CA . ILE C 1 22 ? -15.938 -22.821 -38.350 1.00 90.28 104 ILE C CA 1
ATOM 1682 C C . ILE C 1 22 ? -16.787 -24.066 -38.596 1.00 82.02 104 ILE C C 1
ATOM 1683 O O . ILE C 1 22 ? -16.328 -25.196 -38.392 1.00 76.61 104 ILE C O 1
ATOM 1688 N N . ALA C 1 23 ? -18.020 -23.851 -39.039 1.00 77.90 105 ALA C N 1
ATOM 1689 C CA . ALA C 1 23 ? -18.909 -24.963 -39.380 1.00 86.46 105 ALA C CA 1
ATOM 1690 C C . ALA C 1 23 ? -18.296 -25.881 -40.429 1.00 94.22 105 ALA C C 1
ATOM 1691 O O . ALA C 1 23 ? -18.032 -27.057 -40.168 1.00 89.93 105 ALA C O 1
ATOM 1693 N N . ARG C 1 24 ? -18.067 -25.310 -41.609 1.00 107.17 106 ARG C N 1
ATOM 1694 C CA . ARG C 1 24 ? -17.477 -25.997 -42.760 1.00 120.57 106 ARG C CA 1
ATOM 1695 C C . ARG C 1 24 ? -16.203 -26.802 -42.433 1.00 116.06 106 ARG C C 1
ATOM 1696 O O . ARG C 1 24 ? -16.038 -27.915 -42.920 1.00 122.47 106 ARG C O 1
ATOM 1704 N N . GLU C 1 25 ? -15.295 -26.235 -41.647 1.00 106.51 107 GLU C N 1
ATOM 1705 C CA . GLU C 1 25 ? -14.050 -26.919 -41.305 1.00 99.88 107 GLU C CA 1
ATOM 1706 C C . GLU C 1 25 ? -14.275 -28.055 -40.309 1.00 99.51 107 GLU C C 1
ATOM 1707 O O . GLU C 1 25 ? -13.559 -29.068 -40.322 1.00 114.79 107 GLU C O 1
ATOM 1713 N N . THR C 1 26 ? -15.246 -27.870 -39.423 1.00 82.20 108 THR C N 1
ATOM 1714 C CA . THR C 1 26 ? -15.495 -28.832 -38.353 1.00 80.51 108 THR C CA 1
ATOM 1715 C C . THR C 1 26 ? -16.259 -30.093 -38.785 1.00 84.71 108 THR C C 1
ATOM 1716 O O . THR C 1 26 ? -15.806 -31.206 -38.528 1.00 85.36 108 THR C O 1
ATOM 1720 N N . ILE C 1 27 ? -17.395 -29.921 -39.461 1.00 83.41 109 ILE C N 1
ATOM 1721 C CA . ILE C 1 27 ? -18.311 -31.035 -39.705 1.00 99.81 109 ILE C CA 1
ATOM 1722 C C . ILE C 1 27 ? -17.684 -32.243 -40.421 1.00 108.54 109 ILE C C 1
ATOM 1723 O O . ILE C 1 27 ? -17.995 -33.386 -40.080 1.00 101.05 109 ILE C O 1
ATOM 1728 N N . PRO C 1 28 ? -16.818 -32.010 -41.428 1.00 124.06 110 PRO C N 1
ATOM 1729 C CA . PRO C 1 28 ? -16.205 -33.204 -42.018 1.00 131.63 110 PRO C CA 1
ATOM 1730 C C . PRO C 1 28 ? -15.228 -33.960 -41.114 1.00 128.87 110 PRO C C 1
ATOM 1731 O O . PRO C 1 28 ? -15.307 -35.182 -41.078 1.00 139.99 110 PRO C O 1
ATOM 1735 N N . ILE C 1 29 ? -14.338 -33.282 -40.399 1.00 117.68 111 ILE C N 1
ATOM 1736 C CA . ILE C 1 29 ? -13.310 -34.027 -39.682 1.00 121.75 111 ILE C CA 1
ATOM 1737 C C . ILE C 1 29 ? -13.711 -34.384 -38.248 1.00 124.49 111 ILE C C 1
ATOM 1738 O O . ILE C 1 29 ? -13.044 -35.199 -37.609 1.00 124.17 111 ILE C O 1
ATOM 1743 N N . ALA C 1 30 ? -14.776 -33.772 -37.735 1.00 125.68 112 ALA C N 1
ATOM 1744 C CA . ALA C 1 30 ? -15.162 -33.977 -36.330 1.00 127.76 112 ALA C CA 1
ATOM 1745 C C . ALA C 1 30 ? -15.777 -35.353 -35.984 1.00 125.67 112 ALA C C 1
ATOM 1746 O O . ALA C 1 30 ? -15.303 -36.011 -35.062 1.00 127.46 112 ALA C O 1
ATOM 1748 N N . PRO C 1 31 ? -16.839 -35.784 -36.695 1.00 135.38 113 PRO C N 1
ATOM 1749 C CA . PRO C 1 31 ? -17.483 -37.069 -36.361 1.00 130.19 113 PRO C CA 1
ATOM 1750 C C . PRO C 1 31 ? -16.619 -38.330 -36.508 1.00 139.07 113 PRO C C 1
ATOM 1751 O O . PRO C 1 31 ? -17.011 -39.399 -36.019 1.00 126.95 113 PRO C O 1
ATOM 1755 N N . GLY C 1 32 ? -15.478 -38.228 -37.176 1.00 167.76 114 GLY C N 1
ATOM 1756 C CA . GLY C 1 32 ? -14.595 -39.373 -37.297 1.00 176.22 114 GLY C CA 1
ATOM 1757 C C . GLY C 1 32 ? -13.966 -39.801 -35.978 1.00 179.14 114 GLY C C 1
ATOM 1758 O O . GLY C 1 32 ? -13.652 -40.988 -35.788 1.00 188.21 114 GLY C O 1
ATOM 1759 N N . ALA C 1 33 ? -13.792 -38.841 -35.069 1.00 147.71 115 ALA C N 1
ATOM 1760 C CA . ALA C 1 33 ? -13.011 -39.038 -33.846 1.00 131.99 115 ALA C CA 1
ATOM 1761 C C . ALA C 1 33 ? -13.818 -39.490 -32.611 1.00 132.62 115 ALA C C 1
ATOM 1762 O O . ALA C 1 33 ? -14.825 -38.868 -32.263 1.00 123.64 115 ALA C O 1
ATOM 1764 N N . GLN C 1 34 ? -13.438 -40.622 -31.999 1.00 144.13 116 GLN C N 1
ATOM 1765 C CA . GLN C 1 34 ? -14.250 -41.200 -30.895 1.00 137.30 116 GLN C CA 1
ATOM 1766 C C . GLN C 1 34 ? -13.571 -41.393 -29.512 1.00 118.75 116 GLN C C 1
ATOM 1767 O O . GLN C 1 34 ? -14.120 -40.965 -28.497 1.00 116.04 116 GLN C O 1
ATOM 1773 N N . THR C 1 35 ? -12.418 -42.053 -29.454 1.00 118.91 117 THR C N 1
ATOM 1774 C CA . THR C 1 35 ? -11.693 -42.116 -28.187 1.00 116.75 117 THR C CA 1
ATOM 1775 C C . THR C 1 35 ? -10.607 -41.040 -28.112 1.00 114.79 117 THR C C 1
ATOM 1776 O O . THR C 1 35 ? -10.576 -40.115 -28.927 1.00 114.61 117 THR C O 1
ATOM 1780 N N . SER C 1 36 ? -9.741 -41.131 -27.107 1.00 104.93 118 SER C N 1
ATOM 1781 C CA . SER C 1 36 ? -9.029 -39.942 -26.659 1.00 117.85 118 SER C CA 1
ATOM 1782 C C . SER C 1 36 ? -7.895 -39.323 -27.511 1.00 120.18 118 SER C C 1
ATOM 1783 O O . SER C 1 36 ? -7.759 -38.112 -27.450 1.00 118.87 118 SER C O 1
ATOM 1786 N N . GLU C 1 37 ? -7.073 -40.042 -28.281 1.00 133.00 119 GLU C N 1
ATOM 1787 C CA . GLU C 1 37 ? -6.148 -39.250 -29.122 1.00 143.43 119 GLU C CA 1
ATOM 1788 C C . GLU C 1 37 ? -6.805 -38.916 -30.462 1.00 140.31 119 GLU C C 1
ATOM 1789 O O . GLU C 1 37 ? -6.363 -38.048 -31.208 1.00 144.23 119 GLU C O 1
ATOM 1795 N N . GLU C 1 38 ? -7.934 -39.536 -30.719 1.00 130.25 120 GLU C N 1
ATOM 1796 C CA . GLU C 1 38 ? -8.731 -39.140 -31.848 1.00 118.91 120 GLU C CA 1
ATOM 1797 C C . GLU C 1 38 ? -9.081 -37.667 -31.614 1.00 119.55 120 GLU C C 1
ATOM 1798 O O . GLU C 1 38 ? -8.920 -36.809 -32.487 1.00 108.26 120 GLU C O 1
ATOM 1804 N N . LEU C 1 39 ? -9.524 -37.379 -30.401 1.00 112.37 121 LEU C N 1
ATOM 1805 C CA . LEU C 1 39 ? -10.037 -36.070 -30.056 1.00 103.98 121 LEU C CA 1
ATOM 1806 C C . LEU C 1 39 ? -8.910 -35.092 -29.739 1.00 104.76 121 LEU C C 1
ATOM 1807 O O . LEU C 1 39 ? -8.989 -33.902 -30.060 1.00 93.84 121 LEU C O 1
ATOM 1812 N N . GLY C 1 40 ? -7.857 -35.629 -29.127 1.00 120.39 122 GLY C N 1
ATOM 1813 C CA . GLY C 1 40 ? -6.677 -34.877 -28.752 1.00 129.42 122 GLY C CA 1
ATOM 1814 C C . GLY C 1 40 ? -6.056 -34.057 -29.860 1.00 138.02 122 GLY C C 1
ATOM 1815 O O . GLY C 1 40 ? -5.810 -32.865 -29.658 1.00 138.96 122 GLY C O 1
ATOM 1816 N N . ARG C 1 41 ? -5.804 -34.651 -31.026 1.00 148.73 123 ARG C N 1
ATOM 1817 C CA . ARG C 1 41 ? -5.263 -33.841 -32.110 1.00 148.13 123 ARG C CA 1
ATOM 1818 C C . ARG C 1 41 ? -6.422 -33.379 -33.014 1.00 140.02 123 ARG C C 1
ATOM 1819 O O . ARG C 1 41 ? -6.220 -32.653 -33.981 1.00 147.00 123 ARG C O 1
ATOM 1827 N N . LEU C 1 42 ? -7.657 -33.721 -32.660 1.00 110.33 124 LEU C N 1
ATOM 1828 C CA . LEU C 1 42 ? -8.766 -33.082 -33.353 1.00 96.30 124 LEU C CA 1
ATOM 1829 C C . LEU C 1 42 ? -8.901 -31.644 -32.886 1.00 90.48 124 LEU C C 1
ATOM 1830 O O . LEU C 1 42 ? -8.968 -30.713 -33.700 1.00 78.40 124 LEU C O 1
ATOM 1835 N N . THR C 1 43 ? -8.950 -31.477 -31.569 1.00 98.33 125 THR C N 1
ATOM 1836 C CA . THR C 1 43 ? -9.021 -30.157 -30.978 1.00 94.34 125 THR C CA 1
ATOM 1837 C C . THR C 1 43 ? -7.844 -29.369 -31.503 1.00 94.84 125 THR C C 1
ATOM 1838 O O . THR C 1 43 ? -7.995 -28.242 -31.955 1.00 100.97 125 THR C O 1
ATOM 1842 N N . GLU C 1 44 ? -6.669 -29.986 -31.465 1.00 99.30 126 GLU C N 1
ATOM 1843 C CA . GLU C 1 44 ? -5.449 -29.311 -31.883 1.00 100.33 126 GLU C CA 1
ATOM 1844 C C . GLU C 1 44 ? -5.484 -28.845 -33.343 1.00 112.86 126 GLU C C 1
ATOM 1845 O O . GLU C 1 44 ? -5.034 -27.734 -33.619 1.00 111.75 126 GLU C O 1
ATOM 1851 N N . ASN C 1 45 ? -6.041 -29.635 -34.269 1.00 120.54 127 ASN C N 1
ATOM 1852 C CA . ASN C 1 45 ? -6.165 -29.132 -35.644 1.00 122.46 127 ASN C CA 1
ATOM 1853 C C . ASN C 1 45 ? -7.328 -28.166 -35.803 1.00 110.43 127 ASN C C 1
ATOM 1854 O O . ASN C 1 45 ? -7.412 -27.448 -36.803 1.00 109.08 127 ASN C O 1
ATOM 1859 N N . LEU C 1 46 ? -8.217 -28.132 -34.817 1.00 95.48 128 LEU C N 1
ATOM 1860 C CA . LEU C 1 46 ? -9.244 -27.106 -34.809 1.00 90.02 128 LEU C CA 1
ATOM 1861 C C . LEU C 1 46 ? -8.666 -25.794 -34.293 1.00 85.74 128 LEU C C 1
ATOM 1862 O O . LEU C 1 46 ? -8.872 -24.740 -34.898 1.00 86.42 128 LEU C O 1
ATOM 1867 N N . LYS C 1 47 ? -7.945 -25.867 -33.176 1.00 82.38 129 LYS C N 1
ATOM 1868 C CA . LYS C 1 47 ? -7.236 -24.709 -32.667 1.00 85.09 129 LYS C CA 1
ATOM 1869 C C . LYS C 1 47 ? -6.365 -24.141 -33.781 1.00 98.56 129 LYS C C 1
ATOM 1870 O O . LYS C 1 47 ? -6.440 -22.949 -34.100 1.00 99.13 129 LYS C O 1
ATOM 1876 N N . SER C 1 48 ? -5.571 -25.016 -34.392 1.00 104.31 130 SER C N 1
ATOM 1877 C CA . SER C 1 48 ? -4.627 -24.613 -35.425 1.00 101.73 130 SER C CA 1
ATOM 1878 C C . SER C 1 48 ? -5.334 -24.116 -36.675 1.00 102.43 130 SER C C 1
ATOM 1879 O O . SER C 1 48 ? -4.730 -23.415 -37.486 1.00 110.20 130 SER C O 1
ATOM 1882 N N . PHE C 1 49 ? -6.598 -24.502 -36.849 1.00 90.00 131 PHE C N 1
ATOM 1883 C CA . PHE C 1 49 ? -7.414 -23.919 -37.913 1.00 87.26 131 PHE C CA 1
ATOM 1884 C C . PHE C 1 49 ? -7.785 -22.468 -37.607 1.00 89.99 131 PHE C C 1
ATOM 1885 O O . PHE C 1 49 ? -7.754 -21.605 -38.485 1.00 91.13 131 PHE C O 1
ATOM 1893 N N . ALA C 1 50 ? -8.202 -22.220 -36.371 1.00 97.31 132 ALA C N 1
ATOM 1894 C CA . ALA C 1 50 ? -8.682 -20.903 -36.004 1.00 98.32 132 ALA C CA 1
ATOM 1895 C C . ALA C 1 50 ? -7.554 -19.882 -36.049 1.00 99.34 132 ALA C C 1
ATOM 1896 O O . ALA C 1 50 ? -7.721 -18.822 -36.653 1.00 91.29 132 ALA C O 1
ATOM 1898 N N . ASP C 1 51 ? -6.400 -20.228 -35.467 1.00 100.30 133 ASP C N 1
ATOM 1899 C CA . ASP C 1 51 ? -5.252 -19.314 -35.394 1.00 98.14 133 ASP C CA 1
ATOM 1900 C C . ASP C 1 51 ? -4.814 -18.861 -36.785 1.00 98.07 133 ASP C C 1
ATOM 1901 O O . ASP C 1 51 ? -4.374 -17.724 -36.967 1.00 92.35 133 ASP C O 1
ATOM 1906 N N . LYS C 1 52 ? -4.945 -19.756 -37.761 1.00 108.14 134 LYS C N 1
ATOM 1907 C CA . LYS C 1 52 ? -4.605 -19.446 -39.144 1.00 115.69 134 LYS C CA 1
ATOM 1908 C C . LYS C 1 52 ? -5.625 -18.489 -39.743 1.00 117.62 134 LYS C C 1
ATOM 1909 O O . LYS C 1 52 ? -5.262 -17.481 -40.348 1.00 125.51 134 LYS C O 1
ATOM 1915 N N . THR C 1 53 ? -6.903 -18.811 -39.565 1.00 113.95 135 THR C N 1
ATOM 1916 C CA . THR C 1 53 ? -7.973 -18.052 -40.194 1.00 115.36 135 THR C CA 1
ATOM 1917 C C . THR C 1 53 ? -8.355 -16.752 -39.466 1.00 112.74 135 THR C C 1
ATOM 1918 O O . THR C 1 53 ? -8.405 -15.684 -40.077 1.00 113.85 135 THR C O 1
ATOM 1922 N N . PHE C 1 54 ? -8.624 -16.851 -38.165 1.00 93.54 136 PHE C N 1
ATOM 1923 C CA . PHE C 1 54 ? -9.147 -15.721 -37.394 1.00 80.12 136 PHE C CA 1
ATOM 1924 C C . PHE C 1 54 ? -8.099 -14.923 -36.612 1.00 88.90 136 PHE C C 1
ATOM 1925 O O . PHE C 1 54 ? -8.393 -13.839 -36.102 1.00 97.99 136 PHE C O 1
ATOM 1933 N N . GLY C 1 55 ? -6.881 -15.439 -36.498 1.00 82.53 137 GLY C N 1
ATOM 1934 C CA . GLY C 1 55 ? -5.861 -14.697 -35.774 1.00 81.80 137 GLY C CA 1
ATOM 1935 C C . GLY C 1 55 ? -5.828 -15.012 -34.290 1.00 77.79 137 GLY C C 1
ATOM 1936 O O . GLY C 1 55 ? -6.792 -15.533 -33.730 1.00 76.93 137 GLY C O 1
ATOM 1937 N N . GLY C 1 56 ? -4.695 -14.731 -33.658 1.00 73.55 138 GLY C N 1
ATOM 1938 C CA . GLY C 1 56 ? -4.555 -14.892 -32.222 1.00 67.28 138 GLY C CA 1
ATOM 1939 C C . GLY C 1 56 ? -4.375 -16.328 -31.784 1.00 77.74 138 GLY C C 1
ATOM 1940 O O . GLY C 1 56 ? -4.271 -17.239 -32.614 1.00 75.46 138 GLY C O 1
ATOM 1941 N N . CYS C 1 57 ? -4.336 -16.527 -30.471 1.00 86.59 139 CYS C N 1
ATOM 1942 C CA . CYS C 1 57 ? -4.290 -17.868 -29.913 1.00 93.39 139 CYS C CA 1
ATOM 1943 C C . CYS C 1 57 ? -5.730 -18.305 -29.548 1.00 86.34 139 CYS C C 1
ATOM 1944 O O . CYS C 1 57 ? -6.485 -17.556 -28.937 1.00 82.62 139 CYS C O 1
ATOM 1947 N N . TRP C 1 58 ? -6.111 -19.510 -29.956 1.00 79.15 140 TRP C N 1
ATOM 1948 C CA . TRP C 1 58 ? -7.444 -20.032 -29.683 1.00 70.31 140 TRP C CA 1
ATOM 1949 C C . TRP C 1 58 ? -7.435 -21.230 -28.747 1.00 70.92 140 TRP C C 1
ATOM 1950 O O . TRP C 1 58 ? -6.500 -22.020 -28.764 1.00 83.49 140 TRP C O 1
ATOM 1961 N N . GLN C 1 59 ? -8.479 -21.373 -27.940 1.00 62.55 141 GLN C N 1
ATOM 1962 C CA . GLN C 1 59 ? -8.642 -22.566 -27.133 1.00 57.15 141 GLN C CA 1
ATOM 1963 C C . GLN C 1 59 ? -9.898 -23.305 -27.531 1.00 66.83 141 GLN C C 1
ATOM 1964 O O . GLN C 1 59 ? -10.985 -22.737 -27.506 1.00 71.94 141 GLN C O 1
ATOM 1970 N N . VAL C 1 60 ? -9.749 -24.566 -27.917 1.00 70.68 142 VAL C N 1
ATOM 1971 C CA . VAL C 1 60 ? -10.878 -25.373 -28.372 1.00 72.09 142 VAL C CA 1
ATOM 1972 C C . VAL C 1 60 ? -11.156 -26.493 -27.371 1.00 74.15 142 VAL C C 1
ATOM 1973 O O . VAL C 1 60 ? -10.262 -27.284 -27.039 1.00 69.84 142 VAL C O 1
ATOM 1977 N N . MET C 1 61 ? -12.370 -26.520 -26.834 1.00 72.75 143 MET C N 1
ATOM 1978 C CA . MET C 1 61 ? -12.740 -27.578 -25.905 1.00 76.68 143 MET C CA 1
ATOM 1979 C C . MET C 1 61 ? -13.900 -28.417 -26.432 1.00 82.17 143 MET C C 1
ATOM 1980 O O . MET C 1 61 ? -14.939 -27.871 -26.789 1.00 98.59 143 MET C O 1
ATOM 1985 N N . VAL C 1 62 ? -13.724 -29.738 -26.468 1.00 74.32 144 VAL C N 1
ATOM 1986 C CA . VAL C 1 62 ? -14.786 -30.669 -26.896 1.00 81.98 144 VAL C CA 1
ATOM 1987 C C . VAL C 1 62 ? -15.389 -31.426 -25.709 1.00 79.56 144 VAL C C 1
ATOM 1988 O O . VAL C 1 62 ? -14.662 -31.926 -24.863 1.00 69.47 144 VAL C O 1
ATOM 1992 N N . VAL C 1 63 ? -16.715 -31.503 -25.640 1.00 75.89 145 VAL C N 1
ATOM 1993 C CA . VAL C 1 63 ? -17.377 -32.185 -24.521 1.00 79.70 145 VAL C CA 1
ATOM 1994 C C . VAL C 1 63 ? -18.334 -33.291 -24.972 1.00 85.58 145 VAL C C 1
ATOM 1995 O O . VAL C 1 63 ? -19.144 -33.086 -25.888 1.00 96.11 145 VAL C O 1
ATOM 1999 N N . ASP C 1 64 ? -18.257 -34.447 -24.307 1.00 106.57 146 ASP C N 1
ATOM 2000 C CA . ASP C 1 64 ? -19.216 -35.541 -24.503 1.00 102.70 146 ASP C CA 1
ATOM 2001 C C . ASP C 1 64 ? -20.030 -35.624 -23.210 1.00 103.31 146 ASP C C 1
ATOM 2002 O O . ASP C 1 64 ? -19.644 -36.308 -22.260 1.00 104.54 146 ASP C O 1
ATOM 2007 N N . GLY C 1 65 ? -21.200 -34.993 -23.206 1.00 102.74 147 GLY C N 1
ATOM 2008 C CA . GLY C 1 65 ? -21.903 -34.776 -21.953 1.00 102.79 147 GLY C CA 1
ATOM 2009 C C . GLY C 1 65 ? -22.611 -33.430 -21.854 1.00 100.56 147 GLY C C 1
ATOM 2010 O O . GLY C 1 65 ? -22.781 -32.725 -22.842 1.00 99.26 147 GLY C O 1
ATOM 2011 N N . SER C 1 66 ? -22.966 -33.060 -20.625 1.00 102.34 148 SER C N 1
ATOM 2012 C CA . SER C 1 66 ? -23.747 -31.863 -20.319 1.00 99.51 148 SER C CA 1
ATOM 2013 C C . SER C 1 66 ? -22.971 -30.970 -19.344 1.00 96.20 148 SER C C 1
ATOM 2014 O O . SER C 1 66 ? -22.285 -3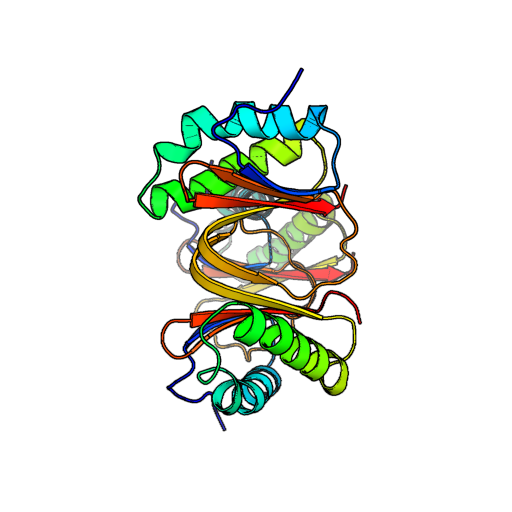1.482 -18.473 1.00 96.76 148 SER C O 1
ATOM 2017 N N . TYR C 1 67 ? -23.090 -29.647 -19.460 1.00 93.76 149 TYR C N 1
ATOM 2018 C CA . TYR C 1 67 ? -22.258 -28.768 -18.633 1.00 91.50 149 TYR C CA 1
ATOM 2019 C C . TYR C 1 67 ? -22.916 -27.466 -18.197 1.00 89.78 149 TYR C C 1
ATOM 2020 O O . TYR C 1 67 ? -23.906 -27.038 -18.770 1.00 89.84 149 TYR C O 1
ATOM 2029 N N . TRP C 1 68 ? -22.356 -26.861 -17.154 1.00 88.40 150 TRP C N 1
ATOM 2030 C CA . TRP C 1 68 ? -22.869 -25.615 -16.593 1.00 86.81 150 TRP C CA 1
ATOM 2031 C C . TRP C 1 68 ? -21.768 -24.585 -16.308 1.00 84.06 150 TRP C C 1
ATOM 2032 O O . TRP C 1 68 ? -20.959 -24.798 -15.414 1.00 83.95 150 TRP C O 1
ATOM 2043 N N . ILE C 1 69 ? -21.760 -23.455 -17.019 1.00 92.81 151 ILE C N 1
ATOM 2044 C CA . ILE C 1 69 ? -20.749 -22.413 -16.762 1.00 91.66 151 ILE C CA 1
ATOM 2045 C C . ILE C 1 69 ? -21.314 -21.198 -16.057 1.00 79.15 151 ILE C C 1
ATOM 2046 O O . ILE C 1 69 ? -22.383 -20.737 -16.410 1.00 79.39 151 ILE C O 1
ATOM 2051 N N . THR C 1 70 ? -20.572 -20.651 -15.093 1.00 77.82 152 THR C N 1
ATOM 2052 C CA . THR C 1 70 ? -20.976 -19.381 -14.507 1.00 79.96 152 THR C CA 1
ATOM 2053 C C . THR C 1 70 ? -20.922 -18.369 -15.614 1.00 81.24 152 THR C C 1
ATOM 2054 O O . THR C 1 70 ? -20.176 -18.530 -16.570 1.00 93.88 152 THR C O 1
ATOM 2058 N N . GLN C 1 71 ? -21.702 -17.316 -15.513 1.00 73.32 153 GLN C N 1
ATOM 2059 C CA . GLN C 1 71 ? -21.576 -16.326 -16.546 1.00 81.88 153 GLN C CA 1
ATOM 2060 C C . GLN C 1 71 ? -20.777 -15.140 -16.011 1.00 77.49 153 GLN C C 1
ATOM 2061 O O . GLN C 1 71 ? -20.913 -14.710 -14.858 1.00 84.07 153 GLN C O 1
ATOM 2067 N N . THR C 1 72 ? -19.889 -14.660 -16.860 1.00 68.85 154 THR C N 1
ATOM 2068 C CA . THR C 1 72 ? -18.892 -13.717 -16.450 1.00 70.26 154 THR C CA 1
ATOM 2069 C C . THR C 1 72 ? -18.584 -12.951 -17.707 1.00 77.42 154 THR C C 1
ATOM 2070 O O . THR C 1 72 ? -19.038 -13.349 -18.782 1.00 78.77 154 THR C O 1
ATOM 2074 N N . PHE C 1 73 ? -17.774 -11.905 -17.621 1.00 85.44 155 PHE C N 1
ATOM 2075 C CA . PHE C 1 73 ? -17.455 -11.151 -18.832 1.00 77.32 155 PHE C CA 1
ATOM 2076 C C . PHE C 1 73 ? -16.371 -11.885 -19.611 1.00 70.34 155 PHE C C 1
ATOM 2077 O O . PHE C 1 73 ? -15.283 -12.103 -19.104 1.00 72.21 155 PHE C O 1
ATOM 2085 N N . VAL C 1 74 ? -16.690 -12.271 -20.838 1.00 63.57 156 VAL C N 1
ATOM 2086 C CA . VAL C 1 74 ? -15.776 -13.026 -21.676 1.00 60.22 156 VAL C CA 1
ATOM 2087 C C . VAL C 1 74 ? -15.458 -12.197 -22.914 1.00 73.98 156 VAL C C 1
ATOM 2088 O O . VAL C 1 74 ? -16.312 -12.028 -23.805 1.00 64.03 156 VAL C O 1
ATOM 2092 N N . PRO C 1 75 ? -14.219 -11.685 -22.971 1.00 84.56 157 PRO C N 1
ATOM 2093 C CA . PRO C 1 75 ? -13.713 -10.623 -23.856 1.00 76.40 157 PRO C CA 1
ATOM 2094 C C . PRO C 1 75 ? -13.559 -10.951 -25.353 1.00 72.12 157 PRO C C 1
ATOM 2095 O O . PRO C 1 75 ? -13.848 -10.059 -26.149 1.00 78.63 157 PRO C O 1
ATOM 2099 N N . ASN C 1 76 ? -13.131 -12.151 -25.747 1.00 63.61 158 ASN C N 1
ATOM 2100 C CA . ASN C 1 76 ? -12.921 -12.375 -27.178 1.00 74.70 158 ASN C CA 1
ATOM 2101 C C . ASN C 1 76 ? -13.989 -13.231 -27.824 1.00 90.98 158 ASN C C 1
ATOM 2102 O O . ASN C 1 76 ? -14.978 -13.585 -27.178 1.00 107.13 158 ASN C O 1
ATOM 2107 N N . MET C 1 77 ? -13.815 -13.519 -29.113 1.00 80.55 159 MET C N 1
ATOM 2108 C CA . MET C 1 77 ? -14.805 -14.305 -29.840 1.00 74.72 159 MET C CA 1
ATOM 2109 C C . MET C 1 77 ? -15.018 -15.628 -29.127 1.00 70.04 159 MET C C 1
ATOM 2110 O O . MET C 1 77 ? -14.067 -16.200 -28.616 1.00 65.75 159 MET C O 1
ATOM 2115 N N . SER C 1 78 ? -16.270 -16.069 -29.046 1.00 60.73 160 SER C N 1
ATOM 2116 C CA . SER C 1 78 ? -16.568 -17.364 -28.505 1.00 61.42 160 SER C CA 1
ATOM 2117 C C . SER C 1 78 ? -17.745 -17.950 -29.235 1.00 74.89 160 SER C C 1
ATOM 2118 O O . SER C 1 78 ? -18.742 -17.277 -29.488 1.00 88.89 160 SER C O 1
ATOM 2121 N N . PHE C 1 79 ? -17.618 -19.214 -29.592 1.00 64.24 161 PHE C N 1
ATOM 2122 C CA . PHE C 1 79 ? -18.656 -19.885 -30.337 1.00 65.92 161 PHE C CA 1
ATOM 2123 C C . PHE C 1 79 ? -18.903 -21.210 -29.634 1.00 73.98 161 PHE C C 1
ATOM 2124 O O . PHE C 1 79 ? -17.951 -21.896 -29.252 1.00 67.86 161 PHE C O 1
ATOM 2132 N N . GLN C 1 80 ? -20.162 -21.565 -29.413 1.00 68.61 162 GLN C N 1
ATOM 2133 C CA . GLN C 1 80 ? -20.438 -22.829 -28.751 1.00 77.49 162 GLN C CA 1
ATOM 2134 C C . GLN C 1 80 ? -21.585 -23.539 -29.469 1.00 82.44 162 GLN C C 1
ATOM 2135 O O . GLN C 1 80 ? -22.682 -23.015 -29.545 1.00 89.56 162 GLN C O 1
ATOM 2141 N N . PHE C 1 81 ? -21.315 -24.721 -30.018 1.00 78.98 163 PHE C N 1
ATOM 2142 C CA . PHE C 1 81 ? -22.298 -25.428 -30.828 1.00 71.98 163 PHE C CA 1
ATOM 2143 C C . PHE C 1 81 ? -22.198 -26.943 -30.680 1.00 88.39 163 PHE C C 1
ATOM 2144 O O . PHE C 1 81 ? -21.120 -27.487 -30.425 1.00 74.05 163 PHE C O 1
ATOM 2152 N N . GLU C 1 82 ? -23.332 -27.617 -30.866 1.00 100.12 164 GLU C N 1
ATOM 2153 C CA . GLU C 1 82 ? -23.415 -29.081 -30.804 1.00 92.64 164 GLU C CA 1
ATOM 2154 C C . GLU C 1 82 ? -23.487 -29.642 -32.220 1.00 92.13 164 GLU C C 1
ATOM 2155 O O . GLU C 1 82 ? -24.262 -29.156 -33.035 1.00 102.03 164 GLU C O 1
ATOM 2161 N N . LEU C 1 83 ? -22.618 -30.589 -32.541 1.00 80.35 165 LEU C N 1
ATOM 2162 C CA . LEU C 1 83 ? -22.683 -31.280 -33.822 1.00 85.01 165 LEU C CA 1
ATOM 2163 C C . LEU C 1 83 ? -22.746 -32.784 -33.549 1.00 99.68 165 LEU C C 1
ATOM 2164 O O . LEU C 1 83 ? -21.767 -33.380 -33.040 1.00 92.28 165 LEU C O 1
ATOM 2169 N N . TYR C 1 84 ? -23.905 -33.369 -33.873 1.00 99.77 166 TYR C N 1
ATOM 2170 C CA . TYR C 1 84 ? -24.213 -34.775 -33.623 1.00 91.02 166 TYR C CA 1
ATOM 2171 C C . TYR C 1 84 ? -24.072 -35.146 -32.135 1.00 91.94 166 TYR C C 1
ATOM 2172 O O . TYR C 1 84 ? -23.421 -36.139 -31.778 1.00 93.92 166 TYR C O 1
ATOM 2181 N N . ASN C 1 85 ? -24.695 -34.345 -31.273 1.00 92.30 167 ASN C N 1
ATOM 2182 C CA . ASN C 1 85 ? -24.612 -34.513 -29.811 1.00 110.07 167 ASN C CA 1
ATOM 2183 C C . ASN C 1 85 ? -23.180 -34.574 -29.233 1.00 116.06 167 ASN C C 1
ATOM 2184 O O . ASN C 1 85 ? -22.891 -35.375 -28.334 1.00 112.72 167 ASN C O 1
ATOM 2189 N N . ARG C 1 86 ? -22.290 -33.739 -29.771 1.00 110.60 168 ARG C N 1
ATOM 2190 C CA . ARG C 1 86 ? -20.989 -33.484 -29.165 1.00 104.61 168 ARG C CA 1
ATOM 2191 C C . ARG C 1 86 ? -20.681 -31.987 -29.214 1.00 103.98 168 ARG C C 1
ATOM 2192 O O . ARG C 1 86 ? -20.677 -31.398 -30.291 1.00 98.25 168 ARG C O 1
ATOM 2200 N N . ALA C 1 87 ? -20.459 -31.369 -28.052 1.00 100.78 169 ALA C N 1
ATOM 2201 C CA . ALA C 1 87 ? -20.282 -29.911 -27.969 1.00 89.98 169 ALA C CA 1
ATOM 2202 C C . ALA C 1 87 ? -18.871 -29.471 -28.303 1.00 82.68 169 ALA C C 1
ATOM 2203 O O . ALA C 1 87 ? -17.890 -30.146 -27.972 1.00 89.47 169 ALA C O 1
ATOM 2205 N N . TYR C 1 88 ? -18.793 -28.305 -28.932 1.00 76.38 170 TYR C N 1
ATOM 2206 C CA . TYR C 1 88 ? -17.544 -27.672 -29.299 1.00 74.55 170 TYR C CA 1
ATOM 2207 C C . TYR C 1 88 ? -17.501 -26.248 -28.759 1.00 87.10 170 TYR C C 1
ATOM 2208 O O . TYR C 1 88 ? -18.379 -25.439 -29.059 1.00 99.39 170 TYR C O 1
ATOM 2217 N N . LEU C 1 89 ? -16.492 -25.943 -27.953 1.00 76.40 171 LEU C N 1
ATOM 2218 C CA . LEU C 1 89 ? -16.322 -24.596 -27.412 1.00 77.03 171 LEU C CA 1
ATOM 2219 C C . LEU C 1 89 ? -15.084 -23.921 -28.015 1.00 72.95 171 LEU C C 1
ATOM 2220 O O . LEU C 1 89 ? -13.966 -24.458 -27.950 1.00 66.48 171 LEU C O 1
ATOM 2225 N N . PHE C 1 90 ? -15.283 -22.747 -28.605 1.00 66.03 172 PHE C N 1
ATOM 2226 C CA . PHE C 1 90 ? -14.171 -21.966 -29.129 1.00 69.03 172 PHE C CA 1
ATOM 2227 C C . PHE C 1 90 ? -13.998 -20.680 -28.346 1.00 75.93 172 PHE C C 1
ATOM 2228 O O . PHE C 1 90 ? -14.975 -19.970 -28.080 1.00 82.72 172 PHE C O 1
ATOM 2236 N N . TRP C 1 91 ? -12.747 -20.395 -27.984 1.00 77.37 173 TRP C N 1
ATOM 2237 C CA . TRP C 1 91 ? -12.352 -19.141 -27.352 1.00 77.12 173 TRP C CA 1
ATOM 2238 C C . TRP C 1 91 ? -11.137 -18.608 -28.039 1.00 74.30 173 TRP C C 1
ATOM 2239 O O . TRP C 1 91 ? -10.115 -19.279 -28.068 1.00 81.31 173 TRP C O 1
ATOM 2250 N N . GLN C 1 92 ? -11.204 -17.392 -28.552 1.00 74.22 174 GLN C N 1
ATOM 2251 C CA . GLN C 1 92 ? -9.976 -16.721 -28.925 1.00 59.47 174 GLN C CA 1
ATOM 2252 C C . GLN C 1 92 ? -9.360 -16.172 -27.641 1.00 59.27 174 GLN C C 1
ATOM 2253 O O . GLN C 1 92 ? -10.017 -15.481 -26.904 1.00 59.13 174 GLN C O 1
ATOM 2259 N N . THR C 1 93 ? -8.144 -16.599 -27.306 1.00 92.05 175 THR C N 1
ATOM 2260 C CA . THR C 1 93 ? -7.500 -16.158 -26.064 1.00 90.82 175 THR C CA 1
ATOM 2261 C C . THR C 1 93 ? -6.553 -14.968 -26.266 1.00 93.96 175 THR C C 1
ATOM 2262 O O . THR C 1 93 ? -6.127 -14.359 -25.294 1.00 96.52 175 THR C O 1
ATOM 2266 N N . SER C 1 94 ? -6.265 -14.616 -27.519 1.00 98.98 176 SER C N 1
ATOM 2267 C CA . SER C 1 94 ? -5.384 -13.486 -27.872 1.00 102.01 176 SER C CA 1
ATOM 2268 C C . SER C 1 94 ? -5.690 -13.001 -29.273 1.00 108.53 176 SER C C 1
ATOM 2269 O O . SER C 1 94 ? -6.387 -13.668 -30.022 1.00 110.28 176 SER C O 1
ATOM 2272 N N . GLU C 1 95 ? -5.167 -11.839 -29.636 1.00 107.26 177 GLU C N 1
ATOM 2273 C CA . GLU C 1 95 ? -5.335 -11.348 -30.996 1.00 107.75 177 GLU C CA 1
ATOM 2274 C C . GLU C 1 95 ? -3.986 -11.212 -31.731 1.00 107.55 177 GLU C C 1
ATOM 2275 O O . GLU C 1 95 ? -2.945 -11.722 -31.280 1.00 103.40 177 GLU C O 1
#

Nearest PDB structures (foldseek):
  5x2d-assembly2_B-2  TM=1.006E+00  e=1.146E-17  Clonorchis sinensis
  5fwz-assembly1_A-2  TM=8.583E-01  e=1.495E-07  Fasciola hepatica
  5fx0-assembly1_A-2  TM=8.822E-01  e=1.573E-06  Fasciola hepatica
  2yl2-assembly1_A  TM=5.909E-01  e=5.096E+00  Homo sapiens
  6g2d-assembly1_D  TM=3.093E-01  e=8.900E+00  Homo sapiens

B-factor: mean 96.05, std 23.96, range [52.16, 188.21]

Radius of gyration: 20.5 Å; Cα contacts (8 Å, |Δi|>4): 496; chains: 3; bounding box: 42×57×52 Å

InterPro domains:
  IPR002048 EF-hand domain [PF13499] (6-59)
  IPR002048 EF-hand domain [PS50222] (1-34)
  IPR011992 EF-hand domain pair [SSF47473] (3-66)
  IPR018247 EF-Hand 1, calcium-binding site [PS00018] (12-24)
  IPR037177 Dynein light chain superfamily [G3DSA:3.30.740.10] (85-176)
  IPR037177 Dynein light chain superfamily [SSF54648] (84-175)

Organism: Clonorchis sinensis (NCBI:txid79923)

Solvent-accessible surface area: 14881 Å² total; per-residue (Å²): 172,83,27,41,125,57,10,99,65,74,46,50,85,35,58,100,116,30,12,41,80,1,1,193,60,1,27,94,79,0,59,61,8,132,84,66,155,78,1,29,123,8,0,26,55,1,13,68,39,0,42,186,63,30,28,24,61,0,19,0,0,0,0,68,45,54,42,37,46,4,154,33,169,50,92,35,55,14,0,21,0,63,3,134,132,17,6,1,0,2,27,12,59,57,176,138,72,33,40,123,55,11,98,66,77,48,38,22,1,18,36,118,34,2,42,84,1,0,191,56,1,29,95,76,0,51,58,9,112,99,85,168,88,38,42,162,8,32,92,54,1,62,59,35,0,45,172,61,34,29,23,67,2,94,17,68,35,28,126,49,82,64,224,100,117,89,68,69,52,70,27,29,15,0,18,0,58,2,130,120,22,4,1,0,1,62,8,73,53,159,180,86,32,41,117,76,10,97,67,70,46,44,21,3,29,67,122,33,2,43,88,0,0,199,57,1,34,92,77,0,54,60,8,111,102,70,149,83,0,27,162,9,1,45,57,1,19,63,31,0,48,170,61,31,29,24,45,0,16,0,0,0,1,66,47,55,40,42,46,2,75,10,51,36,71,25,26,15,0,20,0,65,3,125,134,19,6,1,0,1,26,14,61,55,173